Protein AF-K1SGT5-F1 (afdb_monomer)

Foldseek 3Di:
DDPPDCPPDQQDDDFDQAQAEEEEECDDDLQSVQQVLLLQLLQRLCVSVVLHRYGYDYDDVDPVSVVVVVVSCVVSVRPYYHYDYSLRSQLVCVVSVSAQAAEEFAAFDPDPDLQDDDVPGQQLLLLRLLVCLVVVHGYGYPVCVVVRVVSVGDYPYYSRPDDLVNSCVVCVVVADPRDADEDRSNDNPCSSVCSSRSHRYDYPPDDPPD

Radius of gyration: 17.59 Å; Cα contacts (8 Å, |Δi|>4): 391; chains: 1; bounding box: 53×36×54 Å

Nearest PDB structures (foldseek):
  4tl8-assembly1_F  TM=3.514E-01  e=9.285E-01  Synechococcus elongatus PCC 7942 = FACHB-805
  4tle-assembly1_E  TM=3.561E-01  e=1.179E+00  Synechococcus elongatus PCC 7942 = FACHB-805
  4tle-assembly1_D  TM=3.310E-01  e=1.110E+00  Synechococcus elongatus PCC 7942 = FACHB-805
  5yz8-assembly1_B  TM=3.150E-01  e=1.328E+00  Synechococcus elongatus PCC 7942 = FACHB-805
  5yz8-assembly1_C  TM=3.586E-01  e=2.718E+00  Synechococcus elongatus PCC 7942 = FACHB-805

Solvent-accessible surface area (backbone atoms only — not comparable to full-atom values): 11613 Å² total; per-residue (Å²): 133,81,100,79,84,84,86,85,60,92,53,63,82,82,80,60,85,46,51,26,38,34,40,27,59,39,62,94,46,74,58,42,28,33,26,44,27,28,51,29,4,41,30,41,25,29,31,54,69,69,76,42,51,43,32,54,46,73,47,77,88,48,69,69,59,52,51,53,49,54,53,46,41,59,76,60,62,49,76,45,80,44,78,42,53,66,69,57,48,53,50,50,35,34,77,70,68,50,35,71,20,24,18,34,22,44,79,28,70,95,50,96,52,54,82,60,86,53,95,85,67,37,56,11,40,34,42,16,45,37,46,16,38,75,62,32,19,31,43,32,30,71,90,42,48,68,59,40,45,76,69,72,37,44,82,75,45,78,20,69,85,52,52,59,67,61,51,43,74,76,38,57,93,75,38,40,90,59,51,67,46,79,51,47,43,56,53,46,80,68,41,19,60,35,20,36,56,27,23,50,47,44,57,84,78,69,76,85,78,129

Structure (mmCIF, N/CA/C/O backbone):
data_AF-K1SGT5-F1
#
_entry.id   AF-K1SGT5-F1
#
loop_
_atom_site.group_PDB
_atom_site.id
_atom_site.type_symbol
_atom_site.label_atom_id
_atom_site.label_alt_id
_atom_site.label_comp_id
_atom_site.label_asym_id
_atom_site.label_entity_id
_atom_site.label_seq_id
_atom_site.pdbx_PDB_ins_code
_atom_site.Cartn_x
_atom_site.Cartn_y
_atom_site.Cartn_z
_atom_site.occupancy
_atom_site.B_iso_or_equiv
_atom_site.auth_seq_id
_atom_site.auth_comp_id
_atom_site.auth_asym_id
_atom_site.auth_atom_id
_atom_site.pdbx_PDB_model_num
ATOM 1 N N . ALA A 1 1 ? -34.828 19.609 -18.586 1.00 41.72 1 ALA A N 1
ATOM 2 C CA . ALA A 1 1 ? -34.940 18.585 -17.531 1.00 41.72 1 ALA A CA 1
ATOM 3 C C . ALA A 1 1 ? -34.231 19.124 -16.299 1.00 41.72 1 ALA A C 1
ATOM 5 O O . ALA A 1 1 ? -33.169 19.716 -16.453 1.00 41.72 1 ALA A O 1
ATOM 6 N N . ALA A 1 2 ? -34.893 19.073 -15.147 1.00 39.00 2 ALA A N 1
ATOM 7 C CA . ALA A 1 2 ? -34.516 19.796 -13.939 1.00 39.00 2 ALA A CA 1
ATOM 8 C C . ALA A 1 2 ? -33.185 19.311 -13.346 1.00 39.00 2 ALA A C 1
ATOM 10 O O . ALA A 1 2 ? -32.913 18.115 -13.306 1.00 39.00 2 ALA A O 1
ATOM 11 N N . ALA A 1 3 ? -32.399 20.262 -12.843 1.00 46.88 3 ALA A N 1
ATOM 12 C CA . ALA A 1 3 ? -31.258 20.046 -11.963 1.00 46.88 3 ALA A CA 1
ATOM 13 C C . ALA A 1 3 ? -31.742 19.659 -10.549 1.00 46.88 3 ALA A C 1
ATOM 15 O O . ALA A 1 3 ? -31.592 20.415 -9.593 1.00 46.88 3 ALA A O 1
ATOM 16 N N . GLN A 1 4 ? -32.386 18.499 -10.434 1.00 50.25 4 GLN A N 1
ATOM 17 C CA . GLN A 1 4 ? -32.787 17.877 -9.172 1.00 50.25 4 GLN A CA 1
ATOM 18 C C . GLN A 1 4 ? -32.331 16.417 -9.205 1.00 50.25 4 GLN A C 1
ATOM 20 O O . GLN A 1 4 ? -33.070 15.571 -9.683 1.00 50.25 4 GLN A O 1
ATOM 25 N N . GLU A 1 5 ? -31.076 16.203 -8.788 1.00 47.72 5 GLU A N 1
ATOM 26 C CA . GLU A 1 5 ? -30.420 14.964 -8.302 1.00 47.72 5 GLU A CA 1
ATOM 27 C C . GLU A 1 5 ? -28.903 15.049 -8.575 1.00 47.72 5 GLU A C 1
ATOM 29 O O . GLU A 1 5 ? -28.322 14.274 -9.327 1.00 47.72 5 GLU A O 1
ATOM 34 N N . TYR A 1 6 ? -28.237 16.051 -7.996 1.00 46.38 6 TYR A N 1
ATOM 35 C CA . TYR A 1 6 ? -26.774 16.111 -7.969 1.00 46.38 6 TYR A CA 1
ATOM 36 C C . TYR A 1 6 ? -26.293 15.605 -6.603 1.00 46.38 6 TYR A C 1
ATOM 38 O O . TYR A 1 6 ? -26.450 16.310 -5.609 1.00 46.38 6 TYR A O 1
ATOM 46 N N . ASP A 1 7 ? -25.737 14.388 -6.546 1.00 59.19 7 ASP A N 1
ATOM 47 C CA . ASP A 1 7 ? -25.193 13.783 -5.310 1.00 59.19 7 ASP A CA 1
ATOM 48 C C . ASP A 1 7 ? -23.709 14.118 -5.050 1.00 59.19 7 ASP A C 1
ATOM 50 O O . ASP A 1 7 ? -23.131 13.711 -4.041 1.00 59.19 7 ASP A O 1
ATOM 54 N N . GLY A 1 8 ? -23.081 14.870 -5.962 1.00 54.34 8 GLY A N 1
ATOM 55 C CA . GLY A 1 8 ? -21.726 15.392 -5.812 1.00 54.34 8 GLY A CA 1
ATOM 56 C C . GLY A 1 8 ? -20.573 14.406 -6.026 1.00 54.34 8 GLY A C 1
ATOM 57 O O . GLY A 1 8 ? -19.425 14.834 -5.910 1.00 54.34 8 GLY A O 1
ATOM 58 N N . ARG A 1 9 ? -20.808 13.123 -6.350 1.00 60.09 9 ARG A N 1
ATOM 59 C CA . ARG A 1 9 ? -19.737 12.100 -6.426 1.00 60.09 9 ARG A CA 1
ATOM 60 C C . ARG A 1 9 ? -19.646 11.373 -7.771 1.00 60.09 9 ARG A C 1
ATOM 62 O O . ARG A 1 9 ? -19.459 10.154 -7.823 1.00 60.09 9 ARG A O 1
ATOM 69 N N . HIS A 1 10 ? -19.718 12.083 -8.895 1.00 63.97 10 HIS A N 1
ATOM 70 C CA . HIS A 1 10 ? -19.460 11.439 -10.187 1.00 63.97 10 HIS A CA 1
ATOM 71 C C . HIS A 1 10 ? -17.972 11.078 -10.338 1.00 63.97 10 HIS A C 1
ATOM 73 O O . HIS A 1 10 ? -17.135 11.923 -10.634 1.00 63.97 10 HIS A O 1
ATOM 79 N N . GLY A 1 11 ? -17.655 9.796 -10.129 1.00 65.50 11 GLY A N 1
ATOM 80 C CA . GLY A 1 11 ? -16.359 9.184 -10.445 1.00 65.50 11 GLY A CA 1
ATOM 81 C C . GLY A 1 11 ? -15.402 9.007 -9.265 1.00 65.50 11 GLY A C 1
ATOM 82 O O . GLY A 1 11 ? -14.575 8.102 -9.314 1.00 65.50 11 GLY A O 1
ATOM 83 N N . TRP A 1 12 ? -15.548 9.780 -8.186 1.00 73.69 12 TRP A N 1
ATOM 84 C CA . TRP A 1 12 ? -14.658 9.680 -7.026 1.00 73.69 12 TRP A CA 1
ATOM 85 C C . TRP A 1 12 ? -14.946 8.427 -6.181 1.00 73.69 12 TRP A C 1
ATOM 87 O O . TRP A 1 12 ? -16.101 8.197 -5.802 1.00 73.69 12 TRP A O 1
ATOM 97 N N . PRO A 1 13 ? -13.926 7.603 -5.875 1.00 82.69 13 PRO A N 1
ATOM 98 C CA . PRO A 1 13 ? -14.052 6.512 -4.919 1.00 82.69 13 PRO A CA 1
ATOM 99 C C . PRO A 1 13 ? -14.492 7.010 -3.540 1.00 82.69 13 PRO A C 1
ATOM 101 O O . PRO A 1 13 ? -14.081 8.073 -3.080 1.00 82.69 13 PRO A O 1
ATOM 104 N N . GLU A 1 14 ? -15.328 6.227 -2.865 1.00 87.31 14 GLU A N 1
ATOM 105 C CA . GLU A 1 14 ? -15.710 6.508 -1.485 1.00 87.31 14 GLU A CA 1
ATOM 106 C C . GLU A 1 14 ? -14.616 6.032 -0.527 1.00 87.31 14 GLU A C 1
ATOM 108 O O . GLU A 1 14 ? -14.240 4.858 -0.553 1.00 87.31 14 GLU A O 1
ATOM 113 N N . GLN A 1 15 ? -14.158 6.935 0.341 1.00 92.62 15 GLN A N 1
ATOM 114 C CA . GLN A 1 15 ? -13.280 6.625 1.463 1.00 92.62 15 GLN A CA 1
ATOM 115 C C . GLN A 1 15 ? -14.072 6.754 2.768 1.00 92.62 15 GLN A C 1
ATOM 117 O O . GLN A 1 15 ? -14.531 7.842 3.120 1.00 92.62 15 GLN A O 1
ATOM 122 N N . LYS A 1 16 ? -14.263 5.639 3.477 1.00 95.62 16 LYS A N 1
ATOM 123 C CA . LYS A 1 16 ? -14.975 5.619 4.763 1.00 95.62 16 LYS A CA 1
ATOM 124 C C . LYS A 1 16 ? -14.077 6.128 5.883 1.00 95.62 16 LYS A C 1
ATOM 126 O O . LYS A 1 16 ? -12.884 5.841 5.879 1.00 95.62 16 LYS A O 1
ATOM 131 N N . ALA A 1 17 ? -14.656 6.840 6.846 1.00 95.56 17 ALA A N 1
ATOM 132 C CA . ALA A 1 17 ? -13.934 7.295 8.029 1.00 95.56 17 ALA A CA 1
ATOM 133 C C . ALA A 1 17 ? -13.553 6.103 8.936 1.00 95.56 17 ALA A C 1
ATOM 135 O O . ALA A 1 17 ? -14.383 5.211 9.136 1.00 95.56 17 ALA A O 1
ATOM 136 N N . PRO A 1 18 ? -12.329 6.068 9.488 1.00 97.69 18 PRO A N 1
ATOM 137 C CA . PRO A 1 18 ? -11.946 5.092 10.499 1.00 97.69 18 PRO A CA 1
ATOM 138 C C . PRO A 1 18 ? -12.432 5.505 11.895 1.00 97.69 18 PRO A C 1
ATOM 140 O O . PRO A 1 18 ? -12.668 6.679 12.163 1.00 97.69 18 PRO A O 1
ATOM 143 N N . GLU A 1 19 ? -12.502 4.548 12.820 1.00 98.19 19 GLU A N 1
ATOM 144 C CA . GLU A 1 19 ? -12.678 4.839 14.250 1.00 98.19 19 GLU A CA 1
ATOM 145 C C . GLU A 1 19 ? -11.339 5.047 14.969 1.00 98.19 19 GLU A C 1
ATOM 147 O O . GLU A 1 19 ? -11.278 5.708 16.009 1.00 98.19 19 GLU A O 1
ATOM 152 N N . LYS A 1 20 ? -10.269 4.444 14.437 1.00 98.62 20 LYS A N 1
ATOM 153 C CA . LYS A 1 20 ? -8.932 4.407 15.039 1.00 98.62 20 LYS A CA 1
ATOM 154 C C . LYS A 1 20 ? -7.859 4.707 14.001 1.00 98.62 20 LYS A C 1
ATOM 156 O O . LYS A 1 20 ? -8.035 4.433 12.814 1.00 98.62 20 LYS A O 1
ATOM 161 N N . VAL A 1 21 ? -6.711 5.194 14.453 1.00 98.62 21 VAL A N 1
ATOM 162 C CA . VAL A 1 21 ? -5.553 5.430 13.586 1.00 98.62 21 VAL A CA 1
ATOM 163 C C . VAL A 1 21 ? -4.298 4.782 14.164 1.00 98.62 21 VAL A C 1
ATOM 165 O O . VAL A 1 21 ? -4.021 4.861 15.359 1.00 98.62 21 VAL A O 1
ATOM 168 N N . ILE A 1 22 ? -3.517 4.139 13.301 1.00 98.75 22 ILE A N 1
ATOM 169 C CA . ILE A 1 22 ? -2.145 3.720 13.584 1.00 98.75 22 ILE A CA 1
ATOM 170 C C . ILE A 1 22 ? -1.205 4.685 12.875 1.00 98.75 22 ILE A C 1
ATOM 172 O O . ILE A 1 22 ? -1.235 4.790 11.657 1.00 98.75 22 ILE A O 1
ATOM 176 N N . VAL A 1 23 ? -0.344 5.360 13.621 1.00 98.56 23 VAL A N 1
ATOM 177 C CA . VAL A 1 23 ? 0.763 6.138 13.069 1.00 98.56 23 VAL A CA 1
ATOM 178 C C . VAL A 1 23 ? 1.946 5.200 12.846 1.00 98.56 23 VAL A C 1
ATOM 180 O O . VAL A 1 23 ? 2.368 4.507 13.775 1.00 98.56 23 VAL A O 1
ATOM 183 N N . CYS A 1 24 ? 2.471 5.171 11.625 1.00 98.50 24 CYS A N 1
ATOM 184 C CA . CYS A 1 24 ? 3.591 4.320 11.225 1.00 98.50 24 CYS A CA 1
ATOM 185 C C . CYS A 1 24 ? 4.635 5.160 10.472 1.00 98.50 24 CYS A C 1
ATOM 187 O O . CYS A 1 24 ? 4.239 5.986 9.647 1.00 98.50 24 CYS A O 1
ATOM 189 N N . PRO A 1 25 ? 5.945 5.014 10.735 1.00 97.38 25 PRO A N 1
ATOM 190 C CA . PRO A 1 25 ? 6.961 5.767 10.004 1.00 97.38 25 PRO A CA 1
ATOM 191 C C . PRO A 1 25 ? 7.038 5.336 8.531 1.00 97.38 25 PRO A C 1
ATOM 193 O O . PRO A 1 25 ? 6.802 4.174 8.205 1.00 97.38 25 PRO A O 1
ATOM 196 N N . LEU A 1 26 ? 7.439 6.258 7.647 1.00 95.12 26 LEU A N 1
ATOM 197 C CA . LEU A 1 26 ? 7.633 5.984 6.213 1.00 95.12 26 LEU A CA 1
ATOM 198 C C . LEU A 1 26 ? 8.690 4.892 5.925 1.00 95.12 26 LEU A C 1
ATOM 200 O O . LEU A 1 26 ? 8.687 4.289 4.857 1.00 95.12 26 LEU A O 1
ATOM 204 N N . GLY A 1 27 ? 9.588 4.618 6.872 1.00 94.44 27 GLY A N 1
ATOM 205 C CA . GLY A 1 27 ? 10.753 3.756 6.668 1.00 94.44 27 GLY A CA 1
ATOM 206 C C . GLY A 1 27 ? 11.990 4.540 6.226 1.00 94.44 27 GLY A C 1
ATOM 207 O O . GLY A 1 27 ? 11.948 5.756 6.042 1.00 94.44 27 GLY A O 1
ATOM 208 N N . GLN A 1 28 ? 13.119 3.843 6.111 1.00 94.19 28 GLN A N 1
ATOM 209 C CA . GLN A 1 28 ? 14.432 4.438 5.831 1.00 94.19 28 GLN A CA 1
ATOM 210 C C . GLN A 1 28 ? 14.861 4.263 4.372 1.00 94.19 28 GLN A C 1
ATOM 212 O O . GLN A 1 28 ? 15.755 4.964 3.898 1.00 94.19 28 GLN A O 1
ATOM 217 N N . THR A 1 29 ? 14.236 3.329 3.656 1.00 95.00 29 THR A N 1
ATOM 218 C CA . THR A 1 29 ? 14.543 3.016 2.256 1.00 95.00 29 THR A CA 1
ATOM 219 C C . THR A 1 29 ? 13.308 3.166 1.363 1.00 95.00 29 THR A C 1
ATOM 221 O O . THR A 1 29 ? 12.185 2.988 1.840 1.00 95.00 29 THR A O 1
ATOM 224 N N . PRO A 1 30 ? 13.471 3.405 0.047 1.00 94.56 30 PRO A N 1
ATOM 225 C CA . PRO A 1 30 ? 12.344 3.399 -0.889 1.00 94.56 30 PRO A CA 1
ATOM 226 C C . PRO A 1 30 ? 11.541 2.089 -0.862 1.00 94.56 30 PRO A C 1
ATOM 228 O O . PRO A 1 30 ? 10.324 2.100 -1.026 1.00 94.56 30 PRO A O 1
ATOM 231 N N . ALA A 1 31 ? 12.204 0.954 -0.618 1.00 97.00 31 ALA A N 1
ATOM 232 C CA . ALA A 1 31 ? 11.546 -0.347 -0.509 1.00 97.00 31 ALA A CA 1
ATOM 233 C C . ALA A 1 31 ? 10.645 -0.434 0.732 1.00 97.00 31 ALA A C 1
ATOM 235 O O . ALA A 1 31 ? 9.539 -0.968 0.660 1.00 97.00 31 ALA A O 1
ATOM 236 N N . GLU A 1 32 ? 11.078 0.128 1.861 1.00 97.81 32 GLU A N 1
ATOM 237 C CA . GLU A 1 32 ? 10.243 0.223 3.061 1.00 97.81 32 GLU A CA 1
ATOM 238 C C . GLU A 1 32 ? 9.084 1.205 2.887 1.00 97.81 32 GLU A C 1
ATOM 240 O O . GLU A 1 32 ? 7.980 0.904 3.340 1.00 97.81 32 GLU A O 1
ATOM 245 N N . ALA A 1 33 ? 9.302 2.314 2.175 1.00 97.50 33 ALA A N 1
ATOM 246 C CA . ALA A 1 33 ? 8.238 3.252 1.826 1.00 97.50 33 ALA A CA 1
ATOM 247 C C . ALA A 1 33 ? 7.134 2.557 1.013 1.00 97.50 33 ALA A C 1
ATOM 249 O O . ALA A 1 33 ? 5.959 2.628 1.356 1.00 97.50 33 ALA A O 1
ATOM 250 N N . MET A 1 34 ? 7.506 1.778 -0.004 1.00 98.06 34 MET A N 1
ATOM 251 C CA . MET A 1 34 ? 6.559 0.970 -0.784 1.00 98.06 34 MET A CA 1
ATOM 252 C C . MET A 1 34 ? 5.820 -0.069 0.071 1.00 98.06 34 MET A C 1
ATOM 254 O O . MET A 1 34 ? 4.613 -0.274 -0.096 1.00 98.06 34 MET A O 1
ATOM 258 N N . LEU A 1 35 ? 6.527 -0.710 1.007 1.00 98.69 35 LEU A N 1
ATOM 259 C CA . LEU A 1 35 ? 5.928 -1.649 1.948 1.00 98.69 35 LEU A CA 1
ATOM 260 C C . LEU A 1 35 ? 4.867 -0.952 2.810 1.00 98.69 35 LEU A C 1
ATOM 262 O O . LEU A 1 35 ? 3.722 -1.407 2.822 1.00 98.69 35 LEU A O 1
ATOM 266 N N . VAL A 1 36 ? 5.190 0.153 3.488 1.00 98.62 36 VAL A N 1
ATOM 267 C CA . VAL A 1 36 ? 4.232 0.829 4.381 1.00 98.62 36 VAL A CA 1
ATOM 268 C C . VAL A 1 36 ? 3.050 1.441 3.625 1.00 98.62 36 VAL A C 1
ATOM 270 O O . VAL A 1 36 ? 1.917 1.309 4.087 1.00 98.62 36 VAL A O 1
ATOM 273 N N . GLU A 1 37 ? 3.266 1.993 2.428 1.00 98.56 37 GLU A N 1
ATOM 274 C CA . GLU A 1 37 ? 2.196 2.455 1.528 1.00 98.56 37 GLU A CA 1
ATOM 275 C C . GLU A 1 37 ? 1.217 1.316 1.218 1.00 98.56 37 GLU A C 1
ATOM 277 O O . GLU A 1 37 ? -0.002 1.460 1.329 1.00 98.56 37 GLU A O 1
ATOM 282 N N . SER A 1 38 ? 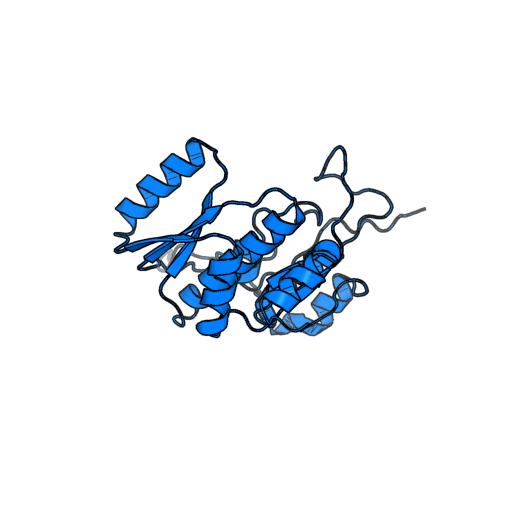1.736 0.120 0.924 1.00 98.88 38 SER A N 1
ATOM 283 C CA . SER A 1 38 ? 0.879 -1.036 0.663 1.00 98.88 38 SER A CA 1
ATOM 284 C C . SER A 1 38 ? 0.103 -1.511 1.891 1.00 98.88 38 SER A C 1
ATOM 286 O O . SER A 1 38 ? -1.076 -1.846 1.779 1.00 98.88 38 SER A O 1
ATOM 288 N N . LEU A 1 39 ? 0.718 -1.492 3.078 1.00 98.88 39 LEU A N 1
ATOM 289 C CA . LEU A 1 39 ? 0.041 -1.838 4.331 1.00 98.88 39 LEU A CA 1
ATOM 290 C C . LEU A 1 39 ? -1.060 -0.821 4.663 1.00 98.88 39 LEU A C 1
ATOM 292 O O . LEU A 1 39 ? -2.161 -1.222 5.048 1.00 98.88 39 LEU A O 1
ATOM 296 N N . SER A 1 40 ? -0.784 0.470 4.457 1.00 98.81 40 SER A N 1
ATOM 297 C CA . SER A 1 40 ? -1.760 1.552 4.600 1.00 98.81 40 SER A CA 1
ATOM 298 C C . SER A 1 40 ? -2.949 1.353 3.663 1.00 98.81 40 SER A C 1
ATOM 300 O O . SER A 1 40 ? -4.098 1.304 4.112 1.00 98.81 40 SER A O 1
ATOM 302 N N . GLY A 1 41 ? -2.682 1.097 2.380 1.00 98.81 41 GLY A N 1
ATOM 303 C CA . GLY A 1 41 ? -3.721 0.845 1.386 1.00 98.81 41 GLY A CA 1
ATOM 304 C C . GLY A 1 41 ? -4.582 -0.376 1.697 1.00 98.81 41 GLY A C 1
ATOM 305 O O . GLY A 1 41 ? -5.799 -0.334 1.526 1.00 98.81 41 GLY A O 1
ATOM 306 N N . LEU A 1 42 ? -3.990 -1.462 2.205 1.00 98.94 42 LEU A N 1
ATOM 307 C CA . LEU A 1 42 ? -4.741 -2.651 2.625 1.00 98.94 42 LEU A CA 1
ATOM 308 C C . LEU A 1 42 ? -5.634 -2.380 3.841 1.00 98.94 42 LEU A C 1
ATOM 310 O O . LEU A 1 42 ? -6.764 -2.876 3.894 1.00 98.94 42 LEU A O 1
ATOM 314 N N . ALA A 1 43 ? -5.157 -1.591 4.807 1.00 98.88 43 ALA A N 1
ATOM 315 C CA . ALA A 1 43 ? -5.966 -1.162 5.943 1.00 98.88 43 ALA A CA 1
ATOM 316 C C . ALA A 1 43 ? -7.138 -0.279 5.480 1.00 98.88 43 ALA A C 1
ATOM 318 O O . ALA A 1 43 ? -8.286 -0.562 5.825 1.00 98.88 43 ALA A O 1
ATOM 319 N N . ALA A 1 44 ? -6.878 0.714 4.625 1.00 98.75 44 ALA A N 1
ATOM 320 C CA . ALA A 1 44 ? -7.903 1.582 4.047 1.00 98.75 44 ALA A CA 1
ATOM 321 C C . ALA A 1 44 ? -8.925 0.801 3.201 1.00 98.75 44 ALA A C 1
ATOM 323 O O . ALA A 1 44 ? -10.131 1.018 3.340 1.00 98.75 44 ALA A O 1
ATOM 324 N N . GLN A 1 45 ? -8.474 -0.173 2.398 1.00 98.56 45 GLN A N 1
ATOM 325 C CA . GLN A 1 45 ? -9.353 -1.095 1.672 1.00 98.56 45 GLN A CA 1
ATOM 326 C C . GLN A 1 45 ? -10.275 -1.847 2.641 1.00 98.56 45 GLN A C 1
ATOM 328 O O . GLN A 1 45 ? -11.483 -1.940 2.421 1.00 98.56 45 GLN A O 1
ATOM 333 N N . ALA A 1 46 ? -9.721 -2.377 3.735 1.00 98.69 46 ALA A N 1
ATOM 334 C CA . ALA A 1 46 ? -10.490 -3.118 4.726 1.00 98.69 46 ALA A CA 1
ATOM 335 C C . ALA A 1 46 ? -11.504 -2.235 5.474 1.00 98.69 46 ALA A C 1
ATOM 337 O O . ALA A 1 46 ? -12.602 -2.712 5.762 1.00 98.69 46 ALA A O 1
ATOM 338 N N . VAL A 1 47 ? -11.178 -0.964 5.737 1.00 98.62 47 VAL A N 1
ATOM 339 C CA . VAL A 1 47 ? -12.120 0.023 6.294 1.00 98.62 47 VAL A CA 1
ATOM 340 C C . VAL A 1 47 ? -13.250 0.321 5.305 1.00 98.62 47 VAL A C 1
ATOM 342 O O . VAL A 1 47 ? -14.424 0.234 5.668 1.00 98.62 47 VAL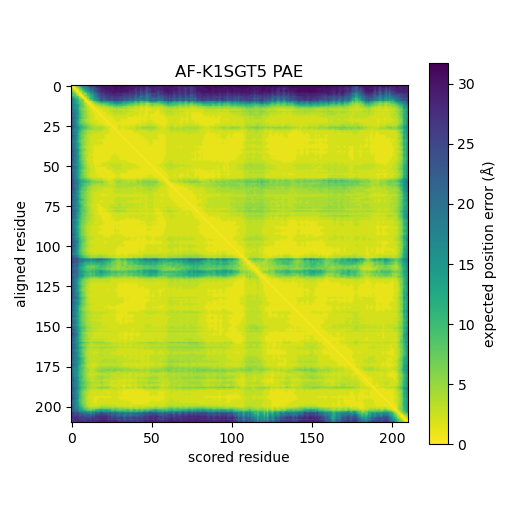 A O 1
ATOM 345 N N . ASN A 1 48 ? -12.929 0.563 4.030 1.00 97.75 48 ASN A N 1
ATOM 346 C CA . ASN A 1 48 ? -13.929 0.778 2.976 1.00 97.75 48 ASN A CA 1
ATOM 347 C C . ASN A 1 48 ? -14.904 -0.408 2.853 1.00 97.75 48 ASN A C 1
ATOM 349 O O . ASN A 1 48 ? -16.113 -0.226 2.684 1.00 97.75 48 ASN A O 1
ATOM 353 N N . GLU A 1 49 ? -14.399 -1.627 3.021 1.00 96.94 49 GLU A N 1
ATOM 354 C CA . GLU A 1 49 ? -15.178 -2.868 2.968 1.00 96.94 49 GLU A CA 1
ATOM 355 C C . GLU A 1 49 ? -15.874 -3.235 4.293 1.00 96.94 49 GLU A C 1
ATOM 357 O O . GLU A 1 49 ? -16.582 -4.239 4.343 1.00 96.94 49 GLU A O 1
ATOM 362 N N . GLY A 1 50 ? -15.700 -2.453 5.366 1.00 97.75 50 GLY A N 1
ATOM 363 C CA . GLY A 1 50 ? -16.304 -2.726 6.678 1.00 97.75 50 GLY A CA 1
ATOM 364 C C . GLY A 1 50 ? -15.716 -3.941 7.408 1.00 97.75 50 GLY A C 1
ATOM 365 O O . GLY A 1 50 ? -16.344 -4.487 8.310 1.00 97.75 50 GLY A O 1
ATOM 366 N N . ARG A 1 51 ? -14.517 -4.389 7.016 1.00 98.06 51 ARG A N 1
ATOM 367 C CA . ARG A 1 51 ? -13.790 -5.513 7.636 1.00 98.06 51 ARG A CA 1
ATOM 368 C C . ARG A 1 51 ? -12.788 -5.063 8.699 1.00 98.06 51 ARG A C 1
ATOM 370 O O . ARG A 1 51 ? -12.202 -5.903 9.380 1.00 98.06 51 ARG A O 1
ATOM 377 N N . PHE A 1 52 ? -12.549 -3.761 8.801 1.00 98.25 52 PHE A N 1
ATOM 378 C CA . PHE A 1 52 ? -11.644 -3.155 9.765 1.00 98.25 52 PHE A CA 1
ATOM 379 C C . PHE A 1 52 ? -12.128 -1.751 10.128 1.00 98.25 52 PHE A C 1
ATOM 381 O O . PHE A 1 52 ? -12.930 -1.169 9.405 1.00 98.25 52 PHE A O 1
ATOM 388 N N . ASP A 1 53 ? -11.652 -1.222 11.247 1.00 98.31 53 ASP A N 1
ATOM 389 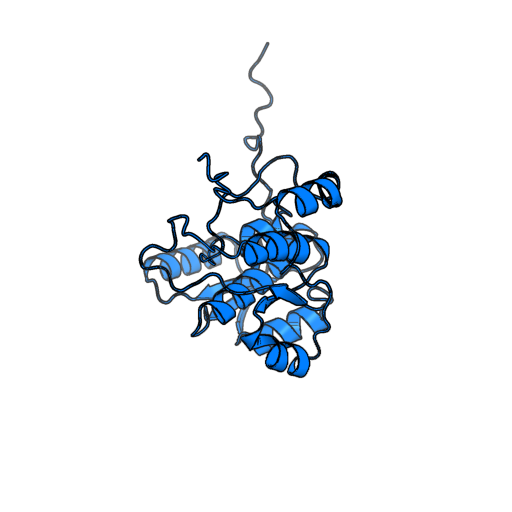C CA . ASP A 1 53 ? -12.059 0.076 11.800 1.00 98.31 53 ASP A CA 1
ATOM 390 C C . ASP A 1 53 ? -10.875 1.045 11.962 1.00 98.31 53 ASP A C 1
ATOM 392 O O . ASP A 1 53 ? -11.038 2.152 12.473 1.00 98.31 53 ASP A O 1
ATOM 396 N N . THR A 1 54 ? -9.676 0.623 11.555 1.00 98.62 54 THR A N 1
ATOM 397 C CA . THR A 1 54 ? -8.424 1.333 11.813 1.00 98.62 54 THR A CA 1
ATOM 398 C C . THR A 1 54 ? -7.716 1.665 10.500 1.00 98.62 54 THR A C 1
ATOM 400 O O . THR A 1 54 ? -7.459 0.771 9.695 1.00 98.62 54 THR A O 1
ATOM 403 N N . MET A 1 55 ? -7.370 2.936 10.291 1.00 98.31 55 MET A N 1
ATOM 404 C CA . MET A 1 55 ? -6.496 3.372 9.191 1.00 98.31 55 MET A CA 1
ATOM 405 C C . MET A 1 55 ? -5.053 3.544 9.639 1.00 98.31 55 MET A C 1
ATOM 407 O O . MET A 1 55 ? -4.760 3.579 10.833 1.00 98.31 55 MET A O 1
ATOM 411 N N . VAL A 1 56 ? -4.157 3.678 8.665 1.00 98.50 56 VAL A N 1
ATOM 412 C CA . VAL A 1 56 ? -2.747 3.972 8.896 1.00 98.50 56 VAL A CA 1
ATOM 413 C C . VAL A 1 56 ? -2.463 5.402 8.452 1.00 98.50 56 VAL A C 1
ATOM 415 O O . VAL A 1 56 ? -2.820 5.794 7.347 1.00 98.50 56 VAL A O 1
ATOM 418 N N . TRP A 1 57 ? -1.816 6.172 9.317 1.00 98.06 57 TRP A N 1
ATOM 419 C CA . TRP A 1 57 ? -1.206 7.446 8.976 1.00 98.06 57 TRP A CA 1
ATOM 420 C C . TRP A 1 57 ? 0.299 7.243 8.809 1.00 98.06 57 TRP A C 1
ATOM 422 O O . TRP A 1 57 ? 0.976 6.840 9.760 1.00 98.06 57 TRP A O 1
ATOM 432 N N . ILE A 1 58 ? 0.824 7.522 7.617 1.00 97.75 58 ILE A N 1
ATOM 433 C CA . ILE A 1 58 ? 2.257 7.410 7.336 1.00 97.75 58 ILE A CA 1
ATOM 434 C C . ILE A 1 58 ? 2.946 8.712 7.756 1.00 97.75 58 ILE A C 1
ATOM 436 O O . ILE A 1 58 ? 2.672 9.788 7.223 1.00 97.75 58 ILE A O 1
ATOM 440 N N . GLU A 1 59 ? 3.845 8.631 8.731 1.00 94.88 59 GLU A N 1
ATOM 441 C CA . GLU A 1 59 ? 4.589 9.782 9.231 1.00 94.88 59 GLU A CA 1
ATOM 442 C C . GLU A 1 59 ? 5.802 10.083 8.342 1.00 94.88 59 GLU A C 1
ATOM 444 O O . GLU A 1 59 ? 6.718 9.270 8.208 1.00 94.88 59 GLU A O 1
ATOM 449 N N . THR A 1 60 ? 5.809 11.281 7.751 1.00 88.75 60 THR A N 1
ATOM 450 C CA . THR A 1 60 ? 6.811 11.730 6.766 1.00 88.75 60 THR A CA 1
ATOM 451 C C . THR A 1 60 ? 7.752 12.818 7.296 1.00 88.75 60 THR A C 1
ATOM 453 O O . THR A 1 60 ? 8.617 13.297 6.568 1.00 88.75 60 THR A O 1
ATOM 456 N N . GLY A 1 61 ? 7.568 13.268 8.544 1.00 87.19 61 GLY A N 1
ATOM 457 C CA . GLY A 1 61 ? 8.316 14.387 9.139 1.00 87.19 61 GLY A CA 1
ATOM 458 C C . GLY A 1 61 ? 7.965 15.775 8.577 1.00 87.19 61 GLY A C 1
ATOM 459 O O . GLY A 1 61 ? 8.510 16.779 9.032 1.00 87.19 61 GLY A O 1
ATOM 460 N N . ASN A 1 62 ? 7.044 15.862 7.613 1.00 91.19 62 ASN A N 1
ATOM 461 C CA . ASN A 1 62 ? 6.594 17.121 7.028 1.00 91.19 62 ASN A CA 1
ATOM 462 C C . ASN A 1 62 ? 5.593 17.837 7.960 1.00 91.19 62 ASN A C 1
ATOM 464 O O . ASN A 1 62 ? 4.562 17.274 8.329 1.00 91.19 62 ASN A O 1
ATOM 468 N N . ALA A 1 63 ? 5.876 19.097 8.308 1.00 93.12 63 ALA A N 1
ATOM 469 C CA . ALA A 1 63 ? 5.047 19.883 9.226 1.00 93.12 63 ALA A CA 1
ATOM 470 C C . ALA A 1 63 ? 3.607 20.085 8.723 1.00 93.12 63 ALA A C 1
ATOM 472 O O . ALA A 1 63 ? 2.674 19.995 9.513 1.00 93.12 63 ALA A O 1
ATOM 473 N N . SER A 1 64 ? 3.407 20.283 7.417 1.00 93.81 64 SER A N 1
ATOM 474 C CA . SER A 1 64 ? 2.068 20.419 6.834 1.00 93.81 64 SER A CA 1
ATOM 475 C C . SER A 1 64 ? 1.268 19.123 6.943 1.00 93.81 64 SER A C 1
ATOM 477 O O . SER A 1 64 ? 0.080 19.160 7.240 1.00 93.81 64 SER A O 1
ATOM 479 N N . TYR A 1 65 ? 1.916 17.967 6.768 1.00 92.12 65 TYR A N 1
ATOM 480 C CA . TYR A 1 65 ? 1.259 16.672 6.964 1.00 92.12 65 TYR A CA 1
ATOM 481 C C . TYR A 1 65 ? 0.900 16.457 8.434 1.00 92.12 65 TYR A C 1
ATOM 483 O O . TYR A 1 65 ? -0.171 15.941 8.731 1.00 92.12 65 TYR A O 1
ATOM 491 N N . LYS A 1 66 ? 1.747 16.907 9.365 1.00 93.81 66 LYS A N 1
ATOM 492 C CA . LYS A 1 66 ? 1.416 16.873 10.792 1.00 93.81 66 LYS A CA 1
ATOM 493 C C . LYS A 1 66 ? 0.165 17.704 11.110 1.00 93.81 66 LYS A C 1
ATOM 495 O O . LYS A 1 66 ? -0.702 17.212 11.820 1.00 93.81 66 LYS A O 1
ATOM 500 N N . THR A 1 67 ? 0.040 18.908 10.552 1.00 95.88 67 THR A N 1
ATOM 501 C CA . THR A 1 67 ? -1.174 19.724 10.718 1.00 95.88 67 THR A CA 1
ATOM 502 C C . THR A 1 67 ? -2.406 19.013 10.157 1.00 95.88 67 THR A C 1
ATOM 504 O O . THR A 1 67 ? -3.402 18.883 10.861 1.00 95.88 67 THR A O 1
ATOM 507 N N . LEU A 1 68 ? -2.320 18.458 8.942 1.00 95.62 68 LEU A N 1
ATOM 508 C CA . LEU A 1 68 ? -3.428 17.702 8.344 1.00 95.62 68 LEU A CA 1
ATOM 509 C C . LEU A 1 68 ? -3.831 16.482 9.183 1.00 95.62 68 LEU A C 1
ATOM 511 O O . LEU A 1 68 ? -5.015 16.161 9.263 1.0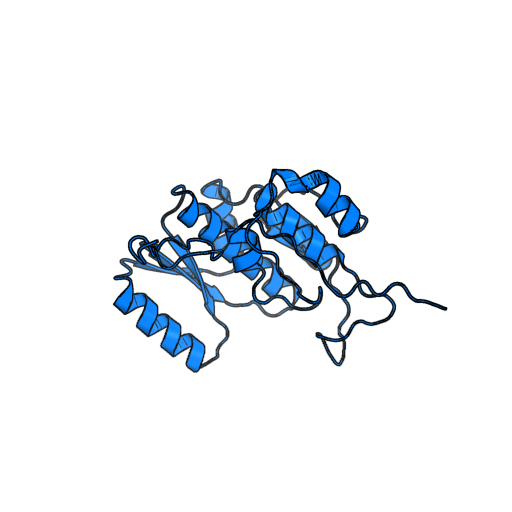0 95.62 68 LEU A O 1
ATOM 515 N N . PHE A 1 69 ? -2.869 15.801 9.809 1.00 96.25 69 PHE A N 1
ATOM 516 C CA . PHE A 1 69 ? -3.143 14.695 10.723 1.00 96.25 69 PHE A CA 1
ATOM 517 C C . PHE A 1 69 ? -3.956 15.148 11.935 1.00 96.25 69 PHE A C 1
ATOM 519 O O . PHE A 1 69 ? -4.979 14.541 12.241 1.00 96.25 69 PHE A O 1
ATOM 526 N N . GLU A 1 70 ? -3.504 16.205 12.612 1.00 96.12 70 GLU A N 1
ATOM 527 C CA . GLU A 1 70 ? -4.147 16.741 13.816 1.00 96.12 70 GLU A CA 1
ATOM 528 C C . GLU A 1 70 ? -5.580 17.204 13.511 1.00 96.12 70 GLU A C 1
ATOM 530 O O . GLU A 1 70 ? -6.518 16.789 14.194 1.00 96.12 70 GLU A O 1
ATOM 535 N N . GLU A 1 71 ? -5.764 17.952 12.419 1.00 96.94 71 GLU A N 1
ATOM 536 C CA . GLU A 1 71 ? -7.082 18.397 11.949 1.00 96.94 71 GLU A CA 1
ATOM 537 C C . GLU A 1 71 ? -7.991 17.218 11.572 1.00 96.94 71 GLU A C 1
ATOM 539 O O . GLU A 1 71 ? -9.177 17.211 11.903 1.00 96.94 71 GLU A O 1
ATOM 544 N N . SER A 1 72 ? -7.448 16.185 10.917 1.00 95.81 72 SER A N 1
ATOM 545 C CA . SER A 1 72 ? -8.219 14.991 10.545 1.00 95.81 72 SER A CA 1
ATOM 546 C C . SER A 1 72 ? -8.643 14.178 11.767 1.00 95.81 72 SER A C 1
ATOM 548 O O . SER A 1 72 ? -9.765 13.677 11.813 1.00 95.81 72 SER A O 1
ATOM 550 N N . VAL A 1 73 ? -7.766 14.044 12.766 1.00 96.94 73 VAL A N 1
ATOM 551 C CA . VAL A 1 73 ? -8.064 13.347 14.026 1.00 96.94 73 VAL A CA 1
ATOM 552 C C . VAL A 1 73 ? -9.228 14.013 14.753 1.00 96.94 73 VAL A C 1
ATOM 554 O O . VAL A 1 73 ? -10.142 13.316 15.202 1.00 96.94 73 VAL A O 1
ATOM 557 N N . GLU A 1 74 ? -9.207 15.344 14.839 1.00 96.94 74 GLU A N 1
ATOM 558 C CA . GLU A 1 74 ? -10.272 16.128 15.461 1.00 96.94 74 GLU A CA 1
ATOM 559 C C . GLU A 1 74 ? -11.575 16.033 14.658 1.00 96.94 74 GLU A C 1
ATOM 561 O O . GLU A 1 74 ? -12.604 15.625 15.198 1.00 96.94 74 GLU A O 1
ATOM 566 N N . ALA A 1 75 ? -11.528 16.336 13.357 1.00 97.12 75 ALA A N 1
ATOM 567 C CA . ALA A 1 75 ? -12.712 16.387 12.501 1.00 97.12 75 ALA A CA 1
ATOM 568 C C . ALA A 1 75 ? -13.436 15.037 12.386 1.00 97.12 75 ALA A C 1
ATOM 570 O O . ALA A 1 75 ? -14.662 14.997 12.272 1.00 97.12 75 ALA A O 1
ATOM 571 N N . LEU A 1 76 ? -12.692 13.926 12.416 1.00 96.12 76 LEU A N 1
ATOM 572 C CA . LEU A 1 76 ? -13.249 12.574 12.325 1.00 96.12 76 LEU A CA 1
ATOM 573 C C . LEU A 1 76 ? -13.619 11.981 13.693 1.00 96.12 76 LEU A C 1
ATOM 575 O O . LEU A 1 76 ? -14.210 10.902 13.738 1.00 96.12 76 LEU A O 1
ATOM 579 N N . GLY A 1 77 ? -13.285 12.652 14.801 1.00 97.06 77 GLY A N 1
ATOM 580 C CA . GLY A 1 77 ? -13.552 12.150 16.150 1.00 97.06 77 GLY A CA 1
ATOM 581 C C . GLY A 1 77 ? -12.853 10.818 16.438 1.00 97.06 77 GLY A C 1
ATOM 582 O O . GLY A 1 77 ? -13.467 9.900 16.990 1.00 97.06 77 GLY A O 1
ATOM 583 N N . ILE A 1 78 ? -11.584 10.691 16.031 1.00 98.12 78 ILE A N 1
ATOM 584 C CA . ILE A 1 78 ? -10.811 9.451 16.180 1.00 98.12 78 ILE A CA 1
ATOM 585 C C . ILE A 1 78 ? -10.706 9.068 17.659 1.00 98.12 78 ILE A C 1
ATOM 587 O O . ILE A 1 78 ? -10.248 9.844 18.496 1.00 98.12 78 ILE A O 1
ATOM 591 N N . LYS A 1 79 ? -11.110 7.836 17.980 1.00 97.19 79 LYS A N 1
ATOM 592 C CA . LYS A 1 79 ? -11.237 7.358 19.366 1.00 97.19 79 LYS A CA 1
ATOM 593 C C . LYS A 1 79 ? -9.927 6.847 19.948 1.00 97.19 79 LYS A C 1
ATOM 595 O O . LYS A 1 79 ? -9.766 6.799 21.164 1.00 97.19 79 LYS A O 1
ATOM 600 N N . GLU A 1 80 ? -9.018 6.392 19.092 1.00 98.12 80 GLU A N 1
ATOM 601 C CA . GLU A 1 80 ? -7.780 5.752 19.518 1.00 98.12 80 GLU A CA 1
ATOM 602 C C . GLU A 1 80 ? -6.669 5.984 18.496 1.00 98.12 80 GLU A C 1
ATOM 604 O O . GLU A 1 80 ? -6.865 5.784 17.295 1.00 98.12 80 GLU A O 1
ATOM 609 N N . ILE A 1 81 ? -5.490 6.359 18.992 1.00 98.31 81 ILE A N 1
ATOM 610 C CA . ILE A 1 81 ? -4.277 6.530 18.196 1.00 98.31 81 ILE A CA 1
ATOM 611 C C . ILE A 1 81 ? -3.202 5.622 18.786 1.00 98.31 81 ILE A C 1
ATOM 613 O O . ILE A 1 81 ? -2.898 5.703 19.978 1.00 98.31 81 ILE A O 1
ATOM 617 N N . ARG A 1 82 ? -2.608 4.760 17.960 1.00 98.06 82 ARG A N 1
ATOM 618 C CA . ARG A 1 82 ? -1.431 3.954 18.329 1.00 98.06 82 ARG A CA 1
ATOM 619 C C . ARG A 1 82 ? -0.261 4.298 17.433 1.00 98.06 82 ARG A C 1
ATOM 621 O O . ARG A 1 82 ? -0.462 4.727 16.305 1.00 98.06 82 ARG A O 1
ATOM 628 N N . ARG A 1 83 ? 0.956 4.059 17.912 1.00 98.38 83 ARG A N 1
ATOM 629 C CA . ARG A 1 83 ? 2.158 4.072 17.072 1.00 98.38 83 ARG A CA 1
ATOM 630 C C . ARG A 1 83 ? 2.647 2.642 16.900 1.00 98.38 83 ARG A C 1
ATOM 632 O O . ARG A 1 83 ? 2.584 1.877 17.861 1.00 98.38 83 ARG A O 1
ATOM 639 N N . MET A 1 84 ? 3.059 2.289 15.689 1.00 98.56 84 MET A N 1
ATOM 640 C CA . MET A 1 84 ? 3.601 0.969 15.364 1.00 98.56 84 MET A CA 1
ATOM 641 C C . MET A 1 84 ? 4.712 1.098 14.333 1.00 98.56 84 MET A C 1
ATOM 643 O O . MET A 1 84 ? 4.580 1.848 13.365 1.00 98.56 84 MET A O 1
ATOM 647 N N . GLU A 1 85 ? 5.760 0.305 14.504 1.00 98.38 85 GLU A N 1
ATOM 648 C CA . GLU A 1 85 ? 6.762 0.102 13.463 1.00 98.38 85 GLU A CA 1
ATOM 649 C C . GLU A 1 85 ? 6.196 -0.754 12.316 1.00 98.38 85 GLU A C 1
ATOM 651 O O . GLU A 1 85 ? 5.199 -1.469 12.473 1.00 98.38 85 GLU A O 1
ATOM 656 N N . ILE A 1 86 ? 6.844 -0.708 11.146 1.00 98.62 86 ILE A N 1
ATOM 657 C CA . ILE A 1 86 ? 6.371 -1.377 9.916 1.00 98.62 86 ILE A CA 1
ATOM 658 C C . ILE A 1 86 ? 6.105 -2.877 10.146 1.00 98.62 86 ILE A C 1
ATOM 660 O O . ILE A 1 86 ? 5.084 -3.413 9.707 1.00 98.62 86 ILE A O 1
ATOM 664 N N . ASP A 1 87 ? 6.989 -3.555 10.880 1.00 98.62 87 ASP A N 1
ATOM 665 C CA . ASP A 1 87 ? 6.876 -4.994 11.155 1.00 98.62 87 ASP A CA 1
ATOM 666 C C . ASP A 1 87 ? 5.700 -5.312 12.085 1.00 98.62 87 ASP A C 1
ATOM 668 O O . ASP A 1 87 ? 4.983 -6.297 11.883 1.00 98.62 87 ASP A O 1
ATOM 672 N N . GLU A 1 88 ? 5.460 -4.459 13.081 1.00 98.69 88 GLU A N 1
ATOM 673 C CA . GLU A 1 88 ? 4.336 -4.597 14.008 1.00 98.69 88 GLU A CA 1
ATOM 674 C C . GLU A 1 88 ? 3.006 -4.405 13.278 1.00 98.69 88 GLU A C 1
ATOM 676 O O . GLU A 1 88 ? 2.076 -5.200 13.461 1.00 98.69 88 GLU A O 1
ATOM 681 N N . LEU A 1 89 ? 2.941 -3.405 12.390 1.00 98.81 89 LEU A N 1
ATOM 682 C CA . LEU A 1 89 ? 1.794 -3.161 11.523 1.00 98.81 89 LEU A CA 1
ATOM 683 C C . LEU A 1 89 ? 1.530 -4.364 10.607 1.00 98.81 89 LEU A C 1
ATOM 685 O O . LEU A 1 89 ? 0.401 -4.859 10.550 1.00 98.81 89 LEU A O 1
ATOM 689 N N . ALA A 1 90 ? 2.559 -4.891 9.938 1.00 98.81 90 ALA A N 1
ATOM 690 C CA . ALA A 1 90 ? 2.425 -6.065 9.077 1.00 98.81 90 ALA A CA 1
ATOM 691 C C . ALA A 1 90 ? 1.898 -7.285 9.856 1.00 98.81 90 ALA A C 1
ATOM 693 O O . ALA A 1 90 ? 0.961 -7.962 9.417 1.00 98.81 90 ALA A O 1
ATOM 694 N N . VAL A 1 91 ? 2.441 -7.545 11.051 1.00 98.69 91 VAL A N 1
ATOM 695 C CA . VAL A 1 91 ? 1.991 -8.643 11.921 1.00 98.69 91 VAL A CA 1
ATOM 696 C C . VAL A 1 91 ? 0.545 -8.442 12.374 1.00 98.69 91 VAL A C 1
ATOM 698 O O . VAL A 1 91 ? -0.223 -9.413 12.380 1.00 98.69 91 VAL A O 1
ATOM 701 N N . LEU A 1 92 ? 0.152 -7.217 12.737 1.00 98.69 92 LEU A N 1
ATOM 702 C CA . LEU A 1 92 ? -1.224 -6.890 13.103 1.00 98.69 92 LEU A CA 1
ATOM 703 C C . LEU A 1 92 ? -2.177 -7.174 11.939 1.00 98.69 92 LEU A C 1
ATOM 705 O O . LEU A 1 92 ? -3.118 -7.952 12.108 1.00 98.69 92 LEU A O 1
ATOM 709 N N . LEU A 1 93 ? -1.931 -6.588 10.763 1.00 98.81 93 LEU A N 1
ATOM 710 C CA . LEU A 1 93 ? -2.803 -6.745 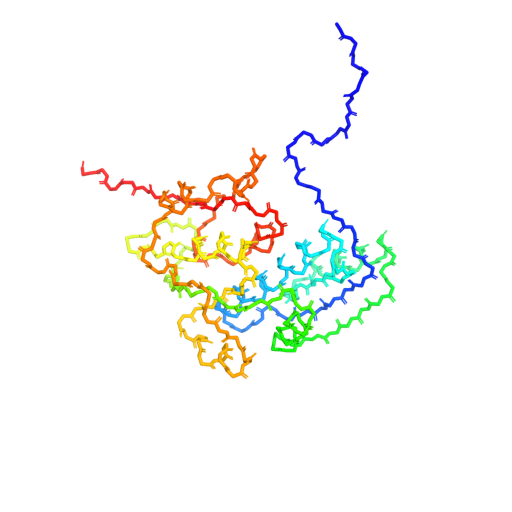9.595 1.00 98.81 93 LEU A CA 1
ATOM 711 C C . LEU A 1 93 ? -2.902 -8.212 9.163 1.00 98.81 93 LEU A C 1
ATOM 713 O O . LEU A 1 93 ? -3.989 -8.684 8.822 1.00 98.81 93 LEU A O 1
ATOM 717 N N . ARG A 1 94 ? -1.807 -8.976 9.266 1.00 98.62 94 ARG A N 1
ATOM 718 C CA . ARG A 1 94 ? -1.810 -10.424 9.010 1.00 98.62 94 ARG A CA 1
ATOM 719 C C . ARG A 1 94 ? -2.692 -11.173 10.004 1.00 98.62 94 ARG A C 1
ATOM 721 O O . ARG A 1 94 ? -3.544 -11.959 9.600 1.00 98.62 94 ARG A O 1
ATOM 728 N N . LYS A 1 95 ? -2.531 -10.919 11.308 1.00 98.19 95 LYS A N 1
ATOM 729 C CA . LYS A 1 95 ? -3.358 -11.539 12.364 1.00 98.19 95 LYS A CA 1
ATOM 730 C C . LYS A 1 95 ? -4.845 -11.192 12.225 1.00 98.19 95 LYS A C 1
ATOM 732 O O . LYS A 1 95 ? -5.687 -11.985 12.628 1.00 98.19 95 LYS A O 1
ATOM 737 N N . ARG A 1 96 ? -5.167 -10.033 11.643 1.00 98.06 96 ARG A N 1
ATOM 738 C CA . ARG A 1 96 ? -6.540 -9.604 11.327 1.00 98.06 96 ARG A CA 1
ATOM 739 C C . ARG A 1 96 ? -7.072 -10.155 9.998 1.00 98.06 96 ARG A C 1
ATOM 741 O O . ARG A 1 96 ? -8.210 -9.870 9.648 1.00 98.06 96 ARG A O 1
ATOM 748 N N . GLY A 1 97 ? -6.278 -10.927 9.250 1.00 98.06 97 GLY A N 1
ATOM 749 C CA . GLY A 1 97 ? -6.664 -11.467 7.942 1.00 98.06 97 GLY A CA 1
ATOM 750 C C . GLY A 1 97 ? -6.740 -10.421 6.821 1.00 98.06 97 GLY A C 1
ATOM 751 O O . GLY A 1 97 ? -7.279 -10.715 5.753 1.00 98.06 97 GLY A O 1
ATOM 752 N N . ILE A 1 98 ? -6.214 -9.215 7.060 1.00 98.75 98 ILE A N 1
ATOM 753 C CA . ILE A 1 98 ? -6.164 -8.100 6.102 1.00 98.75 98 ILE A CA 1
ATOM 754 C C . ILE A 1 98 ? -4.961 -8.243 5.171 1.00 98.75 98 ILE A C 1
ATOM 756 O O . ILE A 1 98 ? -5.069 -7.910 4.000 1.00 98.75 98 ILE A O 1
ATOM 760 N N . LEU A 1 99 ? -3.845 -8.774 5.674 1.00 98.81 99 LEU A N 1
ATOM 761 C CA . LEU A 1 99 ? -2.641 -9.085 4.905 1.00 98.81 99 LEU A CA 1
ATOM 762 C C . LEU A 1 99 ? -2.499 -10.607 4.760 1.00 98.81 99 LEU A C 1
ATOM 764 O O . LEU A 1 99 ? -2.442 -11.324 5.759 1.00 98.81 99 LEU A O 1
ATOM 768 N N . ARG A 1 100 ? -2.433 -11.117 3.525 1.00 98.75 100 ARG A N 1
ATOM 769 C CA . ARG A 1 100 ? -2.406 -12.565 3.221 1.00 98.75 100 ARG A CA 1
ATOM 770 C C . ARG A 1 100 ? -1.041 -13.099 2.781 1.00 98.75 100 ARG A C 1
ATOM 772 O O . ARG A 1 100 ? -0.860 -14.316 2.702 1.00 98.75 100 ARG A O 1
ATOM 779 N N . GLY A 1 101 ? -0.099 -12.212 2.483 1.00 98.81 101 GLY A N 1
ATOM 780 C CA . GLY A 1 101 ? 1.218 -12.536 1.941 1.00 98.81 101 GLY A CA 1
ATOM 781 C C . GLY A 1 101 ? 1.839 -11.319 1.263 1.00 98.81 101 GLY A C 1
ATOM 782 O O . GLY A 1 101 ? 1.489 -10.193 1.607 1.00 98.81 101 GLY A O 1
ATOM 783 N N . TYR A 1 102 ? 2.733 -11.530 0.302 1.00 98.94 102 TYR A N 1
ATOM 784 C CA . TYR A 1 102 ? 3.379 -10.449 -0.443 1.00 98.94 102 TYR A CA 1
ATOM 785 C C . TYR A 1 102 ? 3.304 -10.629 -1.959 1.00 98.94 102 TYR A C 1
ATOM 787 O O . TYR A 1 102 ? 3.173 -11.746 -2.462 1.00 98.94 102 TYR A O 1
ATOM 795 N N . VAL A 1 103 ? 3.400 -9.515 -2.681 1.00 98.94 103 VAL A N 1
ATOM 796 C CA . VAL A 1 103 ? 3.603 -9.471 -4.128 1.00 98.94 103 VAL A CA 1
ATOM 797 C C . VAL A 1 103 ? 5.020 -8.980 -4.387 1.00 98.94 103 VAL A C 1
ATOM 799 O O . VAL A 1 103 ? 5.392 -7.891 -3.946 1.00 98.94 103 VAL A O 1
ATOM 802 N N . LEU A 1 104 ? 5.808 -9.815 -5.058 1.00 98.88 104 LEU A N 1
ATOM 803 C CA . LEU A 1 104 ? 7.206 -9.544 -5.354 1.00 98.88 104 LEU A CA 1
ATOM 804 C C . LEU A 1 104 ? 7.321 -8.607 -6.553 1.00 98.88 104 LEU A C 1
ATOM 806 O O . LEU A 1 104 ? 6.701 -8.846 -7.592 1.00 98.88 104 LEU A O 1
ATOM 810 N N . TYR A 1 105 ? 8.145 -7.579 -6.412 1.00 98.62 105 TYR A N 1
ATOM 811 C CA . TYR A 1 105 ? 8.529 -6.676 -7.490 1.00 98.62 105 TYR A CA 1
ATOM 812 C C . TYR A 1 105 ? 10.025 -6.358 -7.405 1.00 98.62 105 TYR A C 1
ATOM 814 O O . TYR A 1 105 ? 10.714 -6.816 -6.491 1.00 98.62 105 TYR A O 1
ATOM 822 N N . ARG A 1 106 ? 10.525 -5.597 -8.378 1.00 97.25 106 ARG A N 1
ATOM 823 C CA . ARG A 1 106 ? 11.858 -5.002 -8.346 1.00 97.25 106 ARG A CA 1
ATOM 824 C C . ARG A 1 106 ? 11.728 -3.489 -8.322 1.00 97.25 106 ARG A C 1
ATOM 826 O O . ARG A 1 106 ? 11.007 -2.915 -9.136 1.00 97.25 106 ARG A O 1
ATOM 833 N N . MET A 1 107 ? 12.419 -2.857 -7.382 1.00 94.62 107 MET A N 1
ATOM 834 C CA . MET A 1 107 ? 12.513 -1.410 -7.312 1.00 94.62 107 MET A CA 1
ATOM 835 C C . MET A 1 107 ? 13.095 -0.848 -8.608 1.00 94.62 107 MET A C 1
ATOM 837 O O . MET A 1 107 ? 14.152 -1.279 -9.067 1.00 94.62 107 MET A O 1
ATOM 841 N N . ASP A 1 108 ? 12.403 0.136 -9.168 1.00 91.94 108 ASP A N 1
ATOM 842 C CA . ASP A 1 108 ? 12.911 0.886 -10.305 1.00 91.94 108 ASP A CA 1
ATOM 843 C C . ASP A 1 108 ? 14.081 1.790 -9.878 1.00 91.94 108 ASP A C 1
ATOM 845 O O . ASP A 1 108 ? 14.141 2.242 -8.732 1.00 91.94 108 ASP A O 1
ATOM 849 N N . GLY A 1 109 ? 15.039 2.000 -10.783 1.00 78.31 109 GLY A N 1
ATOM 850 C CA . GLY A 1 109 ? 16.370 2.526 -10.465 1.00 78.31 109 GLY A CA 1
ATOM 851 C C . GLY A 1 109 ? 16.385 3.872 -9.717 1.00 78.31 109 GLY A C 1
ATOM 852 O O . GLY A 1 109 ? 15.421 4.639 -9.759 1.00 78.31 109 GLY A O 1
ATOM 853 N N . PRO A 1 110 ? 17.499 4.217 -9.040 1.00 77.06 110 PRO A N 1
ATOM 854 C CA . PRO A 1 110 ? 17.677 5.542 -8.457 1.00 77.06 110 PRO A CA 1
ATOM 855 C C . PRO A 1 110 ? 17.876 6.567 -9.580 1.00 77.06 110 PRO A C 1
ATOM 857 O O . PRO A 1 110 ? 18.996 6.866 -9.997 1.00 77.06 110 PRO A O 1
ATOM 860 N N . TRP A 1 111 ? 16.775 7.092 -10.102 1.00 82.69 111 TRP A N 1
ATOM 861 C CA . TRP A 1 111 ? 16.806 8.088 -11.162 1.00 82.69 111 TRP A CA 1
ATOM 862 C C . TRP A 1 111 ? 17.060 9.482 -10.598 1.00 82.69 111 TRP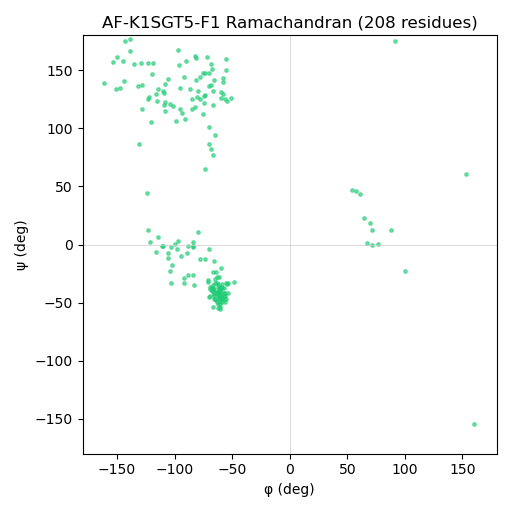 A C 1
ATOM 864 O O . TRP A 1 111 ? 16.501 9.864 -9.571 1.00 82.69 111 TRP A O 1
ATOM 874 N N . ALA A 1 112 ? 17.849 10.285 -11.319 1.00 82.50 112 ALA A N 1
ATOM 875 C CA . ALA A 1 112 ? 18.032 11.701 -10.990 1.00 82.50 112 ALA A CA 1
ATOM 876 C C . ALA A 1 112 ? 16.696 12.466 -11.006 1.00 82.50 112 ALA A C 1
ATOM 878 O O . ALA A 1 112 ? 16.486 13.372 -10.203 1.00 82.50 112 ALA A O 1
ATOM 879 N N . ASN A 1 113 ? 15.785 12.073 -11.903 1.00 83.44 113 ASN A N 1
ATOM 880 C CA . ASN A 1 113 ? 14.393 12.496 -11.889 1.00 83.44 113 ASN A CA 1
ATOM 881 C C . ASN A 1 113 ? 13.484 11.258 -11.769 1.00 83.44 113 ASN A C 1
ATOM 883 O O . ASN A 1 113 ? 13.306 10.560 -12.769 1.00 83.44 113 ASN A O 1
ATOM 887 N N . PRO A 1 114 ? 12.873 11.000 -10.597 1.00 81.00 114 PRO A N 1
ATOM 888 C CA . PRO A 1 114 ? 11.993 9.848 -10.389 1.00 81.00 114 PRO A CA 1
ATOM 889 C C . PRO A 1 114 ? 10.658 9.956 -11.143 1.00 81.00 114 PRO A C 1
ATOM 891 O O . PRO A 1 114 ? 9.858 9.030 -11.088 1.00 81.00 114 PRO A O 1
ATOM 894 N N . TYR A 1 115 ? 10.396 11.077 -11.823 1.00 82.56 115 TYR A N 1
ATOM 895 C CA . TYR A 1 115 ? 9.208 11.283 -12.651 1.00 82.56 115 TYR A CA 1
ATOM 896 C C . TYR A 1 115 ? 9.474 11.162 -14.154 1.00 82.56 115 TYR A C 1
ATOM 898 O O . TYR A 1 115 ? 8.544 11.310 -14.943 1.00 82.56 115 TYR A O 1
ATOM 906 N N . ALA A 1 116 ? 10.721 10.925 -14.566 1.00 78.75 116 ALA A N 1
ATOM 907 C CA . ALA A 1 116 ? 11.060 10.711 -15.968 1.00 78.75 116 ALA A CA 1
ATOM 908 C C . ALA A 1 116 ? 11.019 9.219 -16.326 1.00 78.75 116 ALA A C 1
ATOM 910 O O . ALA A 1 116 ? 11.442 8.378 -15.534 1.00 78.75 116 ALA A O 1
ATOM 911 N N . SER A 1 117 ? 10.583 8.903 -17.546 1.00 73.69 117 SER A N 1
ATOM 912 C CA . SER A 1 117 ? 10.822 7.589 -18.148 1.00 73.69 117 SER A CA 1
ATOM 913 C C . SER A 1 117 ? 12.284 7.472 -18.569 1.00 73.69 117 SER A C 1
ATOM 915 O O . SER A 1 117 ? 12.818 8.356 -19.248 1.00 73.69 117 SER A O 1
ATOM 917 N N . ASN A 1 118 ? 12.933 6.390 -18.137 1.00 81.12 118 ASN A N 1
ATOM 918 C CA . ASN A 1 118 ? 14.331 6.104 -18.427 1.00 81.12 118 ASN A CA 1
ATOM 919 C C . ASN A 1 118 ? 14.439 4.774 -19.192 1.00 81.12 118 ASN A C 1
ATOM 921 O O . ASN A 1 118 ? 13.657 3.849 -18.951 1.00 81.12 118 ASN A O 1
ATOM 925 N N . PRO A 1 119 ? 15.416 4.624 -20.105 1.00 81.31 119 PRO A N 1
ATOM 926 C CA . PRO A 1 119 ? 15.709 3.322 -20.690 1.00 81.31 119 PRO A CA 1
ATOM 927 C C . PRO A 1 119 ? 15.979 2.291 -19.586 1.00 81.31 119 PRO A C 1
ATOM 929 O O . PRO A 1 119 ? 16.853 2.492 -18.744 1.00 81.31 119 PRO A O 1
ATOM 932 N N . GLY A 1 120 ? 15.223 1.192 -19.590 1.00 85.00 120 GLY A N 1
ATOM 933 C CA . GLY A 1 120 ? 15.338 0.140 -18.577 1.00 85.00 120 GLY A CA 1
ATOM 934 C C . GLY A 1 120 ? 14.481 0.335 -17.322 1.00 85.00 120 GLY A C 1
ATOM 935 O O . GLY A 1 120 ? 14.692 -0.402 -16.364 1.00 85.00 120 GLY A O 1
ATOM 936 N N . THR A 1 121 ? 13.523 1.273 -17.320 1.00 89.06 121 THR A N 1
ATOM 937 C CA . THR A 1 121 ? 12.528 1.406 -16.243 1.00 89.06 121 THR A CA 1
ATOM 938 C C . THR A 1 121 ? 11.833 0.069 -15.944 1.00 89.06 121 THR A C 1
ATOM 940 O O . THR A 1 121 ? 11.250 -0.557 -16.835 1.00 89.06 121 THR A O 1
ATOM 943 N N . ASP A 1 122 ? 11.860 -0.356 -14.678 1.00 93.06 122 ASP A N 1
ATOM 944 C CA . ASP A 1 122 ? 11.184 -1.568 -14.208 1.00 93.06 122 ASP A CA 1
ATOM 945 C C . ASP A 1 122 ? 9.760 -1.228 -13.736 1.00 93.06 122 ASP A C 1
ATOM 947 O O . ASP A 1 122 ? 9.540 -0.610 -12.696 1.00 93.06 122 ASP A O 1
ATOM 951 N N . TYR A 1 123 ? 8.753 -1.635 -14.512 1.00 93.88 123 TYR A N 1
ATOM 952 C CA . TYR A 1 123 ? 7.345 -1.336 -14.218 1.00 93.88 123 TYR A CA 1
ATOM 953 C C . TYR A 1 123 ? 6.691 -2.316 -13.229 1.00 93.88 123 TYR A C 1
ATOM 955 O O . TYR A 1 123 ? 5.495 -2.186 -12.934 1.00 93.88 123 TYR A O 1
ATOM 963 N N . SER A 1 124 ? 7.434 -3.291 -12.696 1.00 96.81 124 SER A N 1
ATOM 964 C CA . SER A 1 124 ? 6.862 -4.351 -11.858 1.00 96.81 124 SER A CA 1
ATOM 965 C C . SER A 1 124 ? 6.237 -3.828 -10.567 1.00 96.81 124 SER A C 1
ATOM 967 O O . SER A 1 124 ? 5.252 -4.397 -10.103 1.00 96.81 124 SER A O 1
ATOM 969 N N . ALA A 1 125 ? 6.716 -2.701 -10.032 1.00 97.19 125 ALA A N 1
ATOM 970 C CA . ALA A 1 125 ? 6.108 -2.010 -8.894 1.00 97.19 125 ALA A CA 1
ATOM 971 C C . ALA A 1 125 ? 4.630 -1.643 -9.138 1.00 97.19 125 ALA A C 1
ATOM 973 O O . ALA A 1 125 ? 3.772 -1.819 -8.265 1.00 97.19 125 ALA A O 1
ATOM 974 N N . ASN A 1 126 ? 4.298 -1.175 -10.345 1.00 97.19 126 ASN A N 1
ATOM 975 C CA . ASN A 1 126 ? 2.928 -0.803 -10.707 1.00 97.19 126 ASN A CA 1
ATOM 976 C C . ASN A 1 126 ? 2.036 -2.038 -10.827 1.00 97.19 126 ASN A C 1
ATOM 978 O O . ASN A 1 126 ? 0.948 -2.070 -10.249 1.00 97.19 126 ASN A O 1
ATOM 982 N N . VAL A 1 127 ? 2.527 -3.087 -11.488 1.00 98.06 127 VAL A N 1
ATOM 983 C CA . VAL A 1 127 ? 1.816 -4.368 -11.597 1.00 98.06 127 VAL A CA 1
ATOM 984 C C . VAL A 1 127 ? 1.607 -4.995 -10.217 1.00 98.06 127 VAL A C 1
ATOM 986 O O . VAL A 1 127 ? 0.506 -5.447 -9.894 1.00 98.06 127 VAL A O 1
ATOM 989 N N . ALA A 1 128 ? 2.624 -4.952 -9.359 1.00 98.69 128 ALA A N 1
ATOM 990 C CA . ALA A 1 128 ? 2.537 -5.451 -7.998 1.00 98.69 128 ALA A CA 1
ATOM 991 C C . ALA A 1 128 ? 1.503 -4.695 -7.161 1.00 98.69 128 ALA A C 1
ATOM 993 O O . ALA A 1 128 ? 0.781 -5.321 -6.391 1.00 98.69 128 ALA A O 1
ATOM 994 N N . THR A 1 129 ? 1.366 -3.380 -7.353 1.00 98.81 129 THR A N 1
ATOM 995 C CA . THR A 1 129 ? 0.353 -2.554 -6.665 1.00 98.81 129 THR A CA 1
ATOM 996 C C . THR A 1 129 ? -1.065 -2.977 -7.035 1.00 98.81 129 T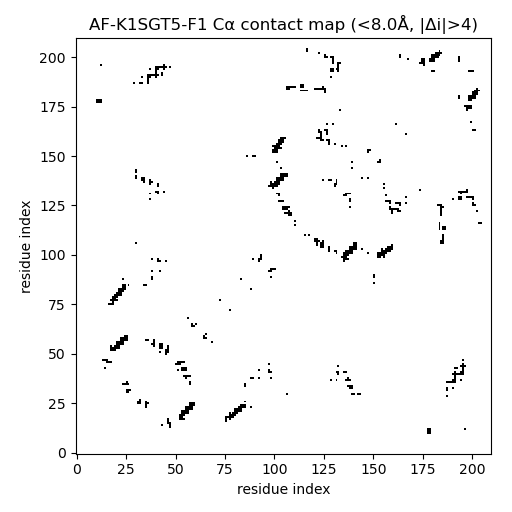HR A C 1
ATOM 998 O O . THR A 1 129 ? -1.926 -3.101 -6.161 1.00 98.81 129 THR A O 1
ATOM 1001 N N . VAL A 1 130 ? -1.307 -3.293 -8.310 1.00 98.62 130 VAL A N 1
ATOM 1002 C CA . VAL A 1 130 ? -2.597 -3.843 -8.744 1.00 98.62 130 VAL A CA 1
ATOM 1003 C C . VAL A 1 130 ? -2.869 -5.170 -8.031 1.00 98.62 130 VAL A C 1
ATOM 1005 O O . VAL A 1 130 ? -3.913 -5.333 -7.394 1.00 98.62 130 VAL A O 1
ATOM 1008 N N . TYR A 1 131 ? -1.915 -6.102 -8.053 1.00 98.81 131 TYR A N 1
ATOM 1009 C CA . TYR A 1 131 ? -2.073 -7.398 -7.388 1.00 98.81 131 TYR A CA 1
ATOM 1010 C C . TYR A 1 131 ? -2.174 -7.299 -5.862 1.00 98.81 131 TYR A C 1
ATOM 1012 O O . TYR A 1 131 ? -2.922 -8.076 -5.268 1.00 98.81 131 TYR A O 1
ATOM 1020 N N . ALA A 1 132 ? -1.501 -6.341 -5.225 1.00 98.88 132 ALA A N 1
ATOM 1021 C CA . ALA A 1 132 ? -1.615 -6.070 -3.794 1.00 98.88 132 ALA A CA 1
ATOM 1022 C C . ALA A 1 132 ? -3.077 -5.808 -3.409 1.00 98.88 132 ALA A C 1
ATOM 1024 O O . ALA A 1 132 ? -3.602 -6.455 -2.500 1.00 98.88 132 ALA A O 1
ATOM 1025 N N . SER A 1 133 ? -3.771 -4.968 -4.187 1.00 98.44 133 SER A N 1
ATOM 1026 C CA . SER A 1 133 ? -5.196 -4.663 -3.997 1.00 98.44 133 SER A CA 1
ATOM 1027 C C . SER A 1 133 ? -6.119 -5.874 -4.179 1.00 98.44 133 SER A C 1
ATOM 1029 O O . SER A 1 133 ? -7.148 -5.984 -3.511 1.00 98.44 133 SER A O 1
ATOM 1031 N N . LEU A 1 134 ? -5.756 -6.795 -5.076 1.00 98.62 134 LEU A N 1
ATOM 1032 C CA . LEU A 1 134 ? -6.597 -7.921 -5.485 1.00 98.62 134 LEU A CA 1
ATOM 1033 C C . LEU A 1 134 ? -6.363 -9.191 -4.664 1.00 98.62 134 LEU A C 1
ATOM 1035 O O . LEU A 1 134 ? -7.268 -10.023 -4.559 1.00 98.62 134 LEU A O 1
ATOM 1039 N N . LEU A 1 135 ? -5.151 -9.367 -4.141 1.00 98.75 135 LEU A N 1
ATOM 1040 C CA . LEU A 1 135 ? -4.702 -10.560 -3.417 1.00 98.75 135 LEU A CA 1
ATOM 1041 C C . LEU A 1 135 ? -4.472 -10.294 -1.927 1.00 98.75 135 LEU A C 1
ATOM 1043 O O . LEU A 1 135 ? -4.122 -11.220 -1.194 1.00 98.75 135 LEU A O 1
ATOM 1047 N N . GLN A 1 136 ? -4.672 -9.050 -1.483 1.00 98.75 136 GLN A N 1
ATOM 1048 C CA . GLN A 1 136 ? -4.369 -8.603 -0.128 1.00 98.75 136 GLN A CA 1
ATOM 1049 C C . GLN A 1 136 ? -2.893 -8.833 0.238 1.00 98.75 136 GLN A C 1
ATOM 1051 O O . GLN A 1 136 ? -2.569 -9.394 1.289 1.00 98.75 136 GLN A O 1
ATOM 1056 N N . GLY A 1 137 ? -1.997 -8.469 -0.681 1.00 98.81 137 GLY A N 1
ATOM 1057 C CA . GLY A 1 137 ? -0.555 -8.660 -0.546 1.00 98.81 137 GLY A CA 1
ATOM 1058 C C . GLY A 1 137 ? 0.180 -7.360 -0.246 1.00 98.81 137 GLY A C 1
ATOM 1059 O O . GLY A 1 137 ? -0.167 -6.327 -0.803 1.00 98.81 137 GLY A O 1
ATOM 1060 N N . ALA A 1 138 ? 1.206 -7.418 0.599 1.00 98.81 138 ALA A N 1
ATOM 1061 C CA . ALA A 1 138 ? 2.144 -6.310 0.761 1.00 98.81 138 ALA A CA 1
ATOM 1062 C C . ALA A 1 138 ? 3.077 -6.211 -0.454 1.00 98.81 138 ALA A C 1
ATOM 1064 O O . ALA A 1 138 ? 3.445 -7.234 -1.036 1.00 98.81 138 ALA A O 1
ATOM 1065 N N . LEU A 1 139 ? 3.489 -4.997 -0.807 1.00 98.88 139 LEU A N 1
ATOM 1066 C CA . LEU A 1 139 ? 4.544 -4.775 -1.792 1.00 98.88 139 LEU A CA 1
ATOM 1067 C C . LEU A 1 139 ? 5.892 -5.115 -1.163 1.00 98.88 139 LEU A C 1
ATOM 1069 O O . LEU A 1 139 ? 6.263 -4.537 -0.145 1.00 98.88 139 LEU A O 1
ATOM 1073 N N . ILE A 1 140 ? 6.613 -6.062 -1.762 1.00 98.81 140 ILE A N 1
ATOM 1074 C CA . ILE A 1 140 ? 7.936 -6.483 -1.298 1.00 98.81 140 ILE A CA 1
ATOM 1075 C C . ILE A 1 140 ? 8.907 -6.443 -2.471 1.00 98.81 140 ILE A C 1
ATOM 1077 O O . ILE A 1 140 ? 8.751 -7.180 -3.444 1.00 98.81 140 ILE A O 1
ATOM 1081 N N . ASP A 1 141 ? 9.905 -5.572 -2.355 1.00 98.62 141 ASP A N 1
ATOM 1082 C CA . ASP A 1 141 ? 11.077 -5.576 -3.222 1.00 98.62 141 ASP A CA 1
ATOM 1083 C C . ASP A 1 141 ? 11.937 -6.820 -2.943 1.00 98.62 141 ASP A C 1
ATOM 1085 O O . ASP A 1 141 ? 11.921 -7.369 -1.835 1.00 98.62 141 ASP A O 1
ATOM 1089 N N . GLU A 1 142 ? 12.725 -7.252 -3.927 1.00 97.81 142 GLU A N 1
ATOM 1090 C CA . GLU A 1 142 ? 13.624 -8.402 -3.798 1.00 97.81 142 GLU A CA 1
ATOM 1091 C C . GLU A 1 142 ? 14.569 -8.309 -2.586 1.00 97.81 142 GLU A C 1
ATOM 1093 O O . GLU A 1 142 ? 14.816 -9.324 -1.926 1.00 97.81 142 GLU A O 1
ATOM 1098 N N . SER A 1 143 ? 15.005 -7.101 -2.211 1.00 98.00 143 SER A N 1
ATOM 1099 C CA . SER A 1 143 ? 15.834 -6.870 -1.021 1.00 98.00 143 SER A CA 1
ATOM 1100 C C . SER A 1 143 ? 15.114 -7.152 0.307 1.00 98.00 143 SER A C 1
ATOM 1102 O O . SER A 1 143 ? 15.762 -7.469 1.306 1.00 98.00 143 SER A O 1
ATOM 1104 N N . LEU A 1 144 ? 13.777 -7.100 0.337 1.00 98.62 144 LEU A N 1
ATOM 1105 C CA . LEU A 1 144 ? 12.963 -7.278 1.545 1.00 98.62 144 LEU A CA 1
ATOM 1106 C C . LEU A 1 144 ? 12.373 -8.691 1.689 1.00 98.62 144 LEU A C 1
ATOM 1108 O O . LEU A 1 144 ? 11.706 -8.974 2.686 1.00 98.62 144 LEU A O 1
ATOM 1112 N N . VAL A 1 145 ? 12.638 -9.618 0.761 1.00 98.69 145 VAL A N 1
ATOM 1113 C CA . VAL A 1 145 ? 12.059 -10.979 0.787 1.00 98.69 145 VAL A CA 1
ATOM 1114 C C . VAL A 1 145 ? 12.410 -11.742 2.067 1.00 98.69 145 VAL A C 1
ATOM 1116 O O . VAL A 1 145 ? 11.549 -12.404 2.651 1.00 98.69 145 VAL A O 1
ATOM 1119 N N . ALA A 1 146 ? 13.656 -11.648 2.541 1.00 98.62 146 ALA A N 1
ATOM 1120 C CA . ALA A 1 146 ? 14.070 -12.315 3.777 1.00 98.62 146 ALA A CA 1
ATOM 1121 C C . ALA A 1 146 ? 13.286 -11.793 4.996 1.00 98.62 146 ALA A C 1
ATOM 1123 O O . ALA A 1 146 ? 12.821 -12.586 5.817 1.00 98.62 146 ALA A O 1
ATOM 1124 N N . ARG A 1 147 ? 13.068 -10.473 5.062 1.00 98.50 147 ARG A N 1
ATOM 1125 C CA . ARG A 1 147 ? 12.246 -9.824 6.092 1.00 98.50 147 ARG A CA 1
ATOM 1126 C C . ARG A 1 147 ? 10.776 -10.228 5.973 1.00 98.50 147 ARG A C 1
ATOM 1128 O O . ARG A 1 147 ? 10.162 -10.602 6.963 1.00 98.50 147 ARG A O 1
ATOM 1135 N N . ALA A 1 148 ? 10.209 -10.260 4.768 1.00 98.56 148 ALA A N 1
ATOM 1136 C CA . ALA A 1 148 ? 8.834 -10.721 4.565 1.00 98.56 148 ALA A CA 1
ATOM 1137 C C . ALA A 1 148 ? 8.630 -12.159 5.085 1.00 98.56 148 ALA A C 1
ATOM 1139 O O . ALA A 1 148 ? 7.644 -12.453 5.766 1.00 98.56 148 ALA A O 1
ATOM 1140 N N . ARG A 1 149 ? 9.600 -13.046 4.826 1.00 98.38 149 ARG A N 1
ATOM 1141 C CA . ARG A 1 149 ? 9.581 -14.432 5.315 1.00 98.38 149 ARG A CA 1
ATOM 1142 C C . ARG A 1 149 ? 9.711 -14.522 6.835 1.00 98.38 149 ARG A C 1
ATOM 1144 O O . ARG A 1 149 ? 8.993 -15.321 7.434 1.00 98.38 149 ARG A O 1
ATOM 1151 N N . SER A 1 150 ? 10.560 -13.711 7.474 1.00 98.31 150 SER A N 1
ATOM 1152 C CA . SER A 1 150 ? 10.660 -13.688 8.946 1.00 98.31 150 SER A CA 1
ATOM 1153 C C . SER A 1 150 ? 9.367 -13.190 9.604 1.00 98.31 150 SER A C 1
ATOM 1155 O O . SER A 1 150 ? 8.984 -13.674 10.668 1.00 98.31 150 SER A O 1
ATOM 1157 N N . LEU A 1 151 ? 8.620 -12.323 8.914 1.00 97.81 151 LEU A N 1
ATOM 1158 C CA . LEU A 1 151 ? 7.266 -11.899 9.278 1.00 97.81 151 LEU A CA 1
ATOM 1159 C C . LEU A 1 151 ? 6.182 -12.917 8.888 1.00 97.81 151 LEU A C 1
ATOM 1161 O O . LEU A 1 151 ? 4.993 -12.605 8.955 1.00 97.81 151 LEU A O 1
ATOM 1165 N N . GLY A 1 152 ? 6.544 -14.138 8.484 1.00 97.62 152 GLY A N 1
ATOM 1166 C CA . GLY A 1 152 ? 5.610 -15.214 8.145 1.00 97.62 152 GLY A CA 1
ATOM 1167 C C . GLY A 1 152 ? 4.731 -14.931 6.924 1.00 97.62 152 GLY A C 1
ATOM 1168 O O . GLY A 1 152 ? 3.641 -15.494 6.819 1.00 97.62 152 GLY A O 1
ATOM 1169 N N . LEU A 1 153 ? 5.158 -14.038 6.029 1.00 98.50 153 LEU A N 1
ATOM 1170 C CA . LEU A 1 153 ? 4.468 -13.772 4.772 1.00 98.50 153 LEU A CA 1
ATOM 1171 C C . LEU A 1 153 ? 4.947 -14.756 3.703 1.00 98.50 153 LEU A C 1
ATOM 1173 O O . LEU A 1 153 ? 6.144 -14.977 3.520 1.00 98.50 153 LEU A O 1
ATOM 1177 N N . ARG A 1 154 ? 3.991 -15.327 2.971 1.00 98.31 154 ARG A N 1
ATOM 1178 C CA . ARG A 1 154 ? 4.254 -16.131 1.774 1.00 98.31 154 ARG A CA 1
ATOM 1179 C C . ARG A 1 154 ? 4.113 -15.284 0.518 1.00 98.31 154 ARG A C 1
ATOM 1181 O O . ARG A 1 154 ? 3.339 -14.326 0.507 1.00 98.31 154 ARG A O 1
ATOM 1188 N N . GLU A 1 155 ? 4.791 -15.688 -0.543 1.00 98.81 155 GLU A N 1
ATOM 1189 C CA . GLU A 1 155 ? 4.586 -15.098 -1.861 1.00 98.81 155 GLU A CA 1
ATOM 1190 C C . GLU A 1 155 ? 3.183 -15.425 -2.379 1.00 98.81 155 GLU A C 1
ATOM 1192 O O . GLU A 1 155 ? 2.734 -16.572 -2.310 1.00 98.81 155 GLU A O 1
ATOM 1197 N N . LEU A 1 156 ? 2.483 -14.411 -2.879 1.00 98.88 156 LEU A N 1
ATOM 1198 C CA . LEU A 1 156 ? 1.183 -14.543 -3.537 1.00 98.88 156 LEU A CA 1
ATOM 1199 C C . LEU A 1 156 ? 1.314 -14.430 -5.055 1.00 98.88 156 LEU A C 1
ATOM 1201 O O . LEU A 1 156 ? 0.537 -15.044 -5.785 1.00 98.88 156 LEU A O 1
ATOM 1205 N N . LYS A 1 157 ? 2.268 -13.617 -5.520 1.00 98.62 157 LYS A N 1
ATOM 1206 C CA . LYS A 1 157 ? 2.524 -13.347 -6.933 1.00 98.62 157 LYS A CA 1
ATOM 1207 C C . LYS A 1 157 ? 3.928 -12.774 -7.112 1.00 98.62 157 LYS A C 1
ATOM 1209 O O . LYS A 1 157 ? 4.321 -11.888 -6.360 1.00 98.62 157 LYS A O 1
ATOM 1214 N N . ASP A 1 158 ? 4.619 -13.221 -8.154 1.00 98.75 158 ASP A N 1
ATOM 1215 C CA . ASP A 1 158 ? 5.783 -12.535 -8.714 1.00 98.75 158 ASP A CA 1
ATOM 1216 C C . ASP A 1 158 ? 5.339 -11.657 -9.892 1.00 98.75 158 ASP A C 1
ATOM 1218 O O . ASP A 1 158 ? 4.780 -12.161 -10.873 1.00 98.75 158 ASP A O 1
ATOM 1222 N N . ALA A 1 159 ? 5.506 -10.341 -9.766 1.00 98.31 159 ALA A N 1
ATOM 1223 C CA . ALA A 1 159 ? 5.092 -9.351 -10.759 1.00 98.31 159 ALA A CA 1
ATOM 1224 C C . ALA A 1 159 ? 6.234 -8.898 -11.685 1.00 98.31 159 ALA A C 1
ATOM 1226 O O . ALA A 1 159 ? 5.984 -8.137 -12.616 1.00 98.31 159 ALA A O 1
ATOM 1227 N N . ARG A 1 160 ? 7.474 -9.362 -11.474 1.00 97.56 160 ARG A N 1
ATOM 1228 C CA . ARG A 1 160 ? 8.678 -8.863 -12.176 1.00 97.56 160 ARG A CA 1
ATOM 1229 C C . ARG A 1 160 ? 8.716 -9.143 -13.677 1.00 97.56 160 ARG A C 1
ATOM 1231 O O . ARG A 1 160 ? 9.540 -8.578 -14.387 1.00 97.56 160 ARG A O 1
ATOM 1238 N N . HIS A 1 161 ? 7.853 -10.032 -14.152 1.00 95.38 161 HIS A N 1
ATOM 1239 C CA . HIS A 1 161 ? 7.844 -10.511 -15.534 1.00 95.38 161 HIS A CA 1
ATOM 1240 C C . HIS A 1 161 ? 6.507 -10.279 -16.239 1.00 95.38 161 HIS A C 1
ATOM 1242 O O . HIS A 1 161 ? 6.266 -10.866 -17.286 1.00 95.38 161 HIS A O 1
ATOM 1248 N N . GLU A 1 162 ? 5.621 -9.475 -15.652 1.00 95.38 162 GLU A N 1
ATOM 1249 C CA . GLU A 1 162 ? 4.302 -9.194 -16.211 1.00 95.38 162 GLU A CA 1
ATOM 1250 C C . GLU A 1 162 ? 4.206 -7.722 -16.600 1.00 95.38 162 GLU A C 1
ATOM 1252 O O . GLU A 1 162 ? 4.606 -6.836 -15.844 1.00 95.38 162 GLU A O 1
ATOM 1257 N N . THR A 1 163 ? 3.684 -7.462 -17.793 1.00 93.19 163 THR A N 1
ATOM 1258 C CA . THR A 1 163 ? 3.469 -6.107 -18.304 1.00 93.19 163 THR A CA 1
ATOM 1259 C C . THR A 1 163 ? 2.170 -5.504 -17.764 1.00 93.19 163 THR A C 1
ATOM 1261 O O . THR A 1 163 ? 1.262 -6.206 -17.309 1.00 93.19 163 THR A O 1
ATOM 1264 N N . ALA A 1 164 ? 2.034 -4.177 -17.852 1.00 92.31 164 ALA A N 1
ATOM 1265 C CA . ALA A 1 164 ? 0.796 -3.495 -17.475 1.00 92.31 164 ALA A CA 1
ATOM 1266 C C . ALA A 1 164 ? -0.403 -3.945 -18.334 1.00 92.31 164 ALA A C 1
ATOM 1268 O O . ALA A 1 164 ? -1.496 -4.127 -17.801 1.00 92.31 164 ALA A O 1
ATOM 1269 N N . ALA A 1 165 ? -0.198 -4.180 -19.635 1.00 93.25 165 ALA A N 1
ATOM 1270 C CA . ALA A 1 165 ? -1.244 -4.655 -20.541 1.00 93.25 165 ALA A CA 1
ATOM 1271 C C . ALA A 1 165 ? -1.735 -6.064 -20.168 1.00 93.25 165 ALA A C 1
ATOM 1273 O O . ALA A 1 165 ? -2.939 -6.284 -20.041 1.00 93.25 165 ALA A O 1
ATOM 1274 N N . GLU A 1 166 ? -0.818 -7.004 -19.911 1.00 95.88 166 GLU A N 1
ATOM 1275 C CA . GLU A 1 166 ? -1.176 -8.357 -19.459 1.00 95.88 166 GLU A CA 1
ATOM 1276 C C . GLU A 1 166 ? -1.913 -8.334 -18.115 1.00 95.88 166 GLU A C 1
ATOM 1278 O O . GLU A 1 166 ? -2.909 -9.043 -17.936 1.00 95.88 166 GLU A O 1
ATOM 1283 N N . CYS A 1 167 ? -1.453 -7.490 -17.186 1.00 96.75 167 CYS A N 1
ATOM 1284 C CA . CYS A 1 167 ? -2.100 -7.297 -15.894 1.00 96.75 167 CYS A CA 1
ATOM 1285 C C . CYS A 1 167 ? -3.527 -6.759 -16.057 1.00 96.75 167 CYS A C 1
ATOM 1287 O O . CYS A 1 167 ? -4.452 -7.279 -15.423 1.00 96.75 167 CYS A O 1
ATOM 1289 N N . PHE A 1 168 ? -3.724 -5.763 -16.927 1.00 95.94 168 PHE A N 1
ATOM 1290 C CA . PHE A 1 168 ? -5.041 -5.203 -17.212 1.00 95.94 168 PHE A CA 1
ATOM 1291 C C . PHE A 1 168 ? -5.974 -6.253 -17.808 1.00 95.94 168 PHE A C 1
ATOM 1293 O O . PHE A 1 168 ? -7.029 -6.510 -17.231 1.00 95.94 168 PHE A O 1
ATOM 1300 N N . GLU A 1 169 ? -5.582 -6.914 -18.899 1.00 96.88 169 GLU A N 1
ATOM 1301 C CA . GLU A 1 169 ? -6.452 -7.886 -19.572 1.00 96.88 169 GLU A CA 1
ATOM 1302 C C . GLU A 1 169 ? -6.872 -9.029 -18.644 1.00 96.88 169 GLU A C 1
ATOM 1304 O O . GLU A 1 169 ? -8.030 -9.447 -18.651 1.00 96.88 169 GLU A O 1
ATOM 1309 N N . ARG A 1 170 ? -5.970 -9.485 -17.767 1.00 97.44 170 ARG A N 1
ATOM 1310 C CA . ARG A 1 170 ? -6.276 -10.542 -16.797 1.00 97.44 170 ARG A CA 1
ATOM 1311 C C . ARG A 1 170 ? -7.219 -10.091 -15.681 1.00 97.44 170 ARG A C 1
ATOM 1313 O O . ARG A 1 170 ? -7.966 -10.910 -15.147 1.00 97.44 170 ARG A O 1
ATOM 1320 N N . ASN A 1 171 ? -7.150 -8.824 -15.273 1.00 97.50 171 ASN A N 1
ATOM 1321 C CA . ASN A 1 171 ? -7.782 -8.362 -14.037 1.00 97.50 171 ASN A CA 1
ATOM 1322 C C . ASN A 1 171 ? -8.900 -7.333 -14.233 1.00 97.50 171 ASN A C 1
ATOM 1324 O O . ASN A 1 171 ? -9.575 -7.029 -13.251 1.00 97.50 171 ASN A O 1
ATOM 1328 N N . ARG A 1 172 ? -9.148 -6.829 -15.449 1.00 96.31 172 ARG A N 1
ATOM 1329 C CA . ARG A 1 172 ? -10.070 -5.709 -15.742 1.00 96.3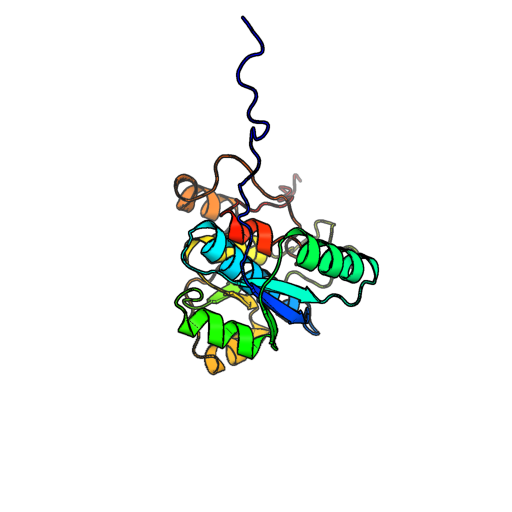1 172 ARG A CA 1
ATOM 1330 C C . ARG A 1 172 ? -11.455 -5.814 -15.100 1.00 96.31 172 ARG A C 1
ATOM 1332 O O . ARG A 1 172 ? -12.028 -4.801 -14.714 1.00 96.31 172 ARG A O 1
ATOM 1339 N N . ASP A 1 173 ? -11.983 -7.025 -14.926 1.00 97.25 173 ASP A N 1
ATOM 1340 C CA . ASP A 1 173 ? -13.305 -7.247 -14.323 1.00 97.25 173 ASP A CA 1
ATOM 1341 C C . ASP A 1 173 ? -13.331 -7.120 -12.794 1.00 97.25 173 ASP A C 1
ATOM 1343 O O . ASP A 1 173 ? -14.400 -7.034 -12.191 1.00 97.25 173 ASP A O 1
ATOM 1347 N N . ARG A 1 174 ? -12.157 -7.085 -12.161 1.00 97.12 174 ARG A N 1
ATOM 1348 C CA . ARG A 1 174 ? -11.969 -6.953 -10.710 1.00 97.12 174 ARG A CA 1
ATOM 1349 C C . ARG A 1 174 ? -11.488 -5.558 -10.299 1.00 97.12 174 ARG A C 1
ATOM 1351 O O . ARG A 1 174 ? -11.408 -5.287 -9.099 1.00 97.12 174 ARG A O 1
ATOM 1358 N N . LEU A 1 175 ? -11.152 -4.710 -11.270 1.00 95.94 175 LEU A N 1
ATOM 1359 C CA . LEU A 1 175 ? -10.623 -3.364 -11.057 1.00 95.94 175 LEU A CA 1
ATOM 1360 C C . LEU A 1 175 ? -11.739 -2.321 -10.978 1.00 95.94 175 LEU A C 1
ATOM 1362 O O . LEU A 1 175 ? -12.847 -2.505 -11.489 1.00 95.94 175 LEU A O 1
ATOM 1366 N N . CYS A 1 176 ? -11.425 -1.193 -10.344 1.00 92.81 176 CYS A N 1
ATOM 1367 C CA . CYS A 1 176 ? -12.277 -0.016 -10.382 1.00 92.81 176 CYS A CA 1
ATOM 1368 C C . CYS A 1 176 ? -12.460 0.465 -11.826 1.00 92.81 176 CYS A C 1
ATOM 1370 O O . CYS A 1 176 ? -11.493 0.654 -12.559 1.00 92.81 176 CYS A O 1
ATOM 1372 N N . ARG A 1 177 ? -13.715 0.709 -12.219 1.00 90.38 177 ARG A N 1
ATOM 1373 C CA . ARG A 1 177 ? -14.075 1.244 -13.545 1.00 90.38 177 ARG A CA 1
ATOM 1374 C C . ARG A 1 177 ? -14.291 2.761 -13.556 1.00 90.38 177 ARG A C 1
ATOM 1376 O O . ARG A 1 177 ? -14.707 3.306 -14.570 1.00 90.38 177 ARG A O 1
ATOM 1383 N N . LYS A 1 178 ? -14.074 3.432 -12.420 1.00 88.62 178 LYS A N 1
ATOM 1384 C CA . LYS A 1 178 ? -14.324 4.874 -12.252 1.00 88.62 178 LYS A CA 1
ATOM 1385 C C . LYS A 1 178 ? -13.048 5.714 -12.258 1.00 88.62 178 LYS A C 1
ATOM 1387 O O . LYS A 1 178 ? -13.110 6.908 -12.530 1.00 88.62 178 LYS A O 1
ATOM 1392 N N . SER A 1 179 ? -11.903 5.112 -11.942 1.00 89.56 179 SER A N 1
ATOM 1393 C CA . SER A 1 179 ? -10.623 5.814 -11.846 1.00 89.56 179 SER A CA 1
ATOM 1394 C C . SER A 1 179 ? -9.464 4.859 -12.111 1.00 89.56 179 SER A C 1
ATOM 1396 O O . SER A 1 179 ? -9.579 3.650 -11.909 1.00 89.56 179 SER A O 1
ATOM 1398 N N . ALA A 1 180 ? -8.337 5.425 -12.521 1.00 92.69 180 ALA A N 1
ATOM 1399 C CA . ALA A 1 180 ? -7.056 4.752 -12.653 1.00 92.69 180 ALA A CA 1
ATOM 1400 C C . ALA A 1 180 ? -5.945 5.744 -12.276 1.00 92.69 180 ALA A C 1
ATOM 1402 O O . ALA A 1 180 ? -6.176 6.955 -12.289 1.00 92.69 180 ALA A O 1
ATOM 1403 N N . LEU A 1 181 ? -4.769 5.241 -11.903 1.00 93.06 181 LEU A N 1
ATOM 1404 C CA . LEU A 1 181 ? -3.654 6.064 -11.440 1.00 93.06 181 LEU A CA 1
ATOM 1405 C C . LEU A 1 181 ? -2.473 5.954 -12.408 1.00 93.06 181 LEU A C 1
ATOM 1407 O O . LEU A 1 181 ? -1.960 4.863 -12.652 1.00 93.06 181 LEU A O 1
ATOM 1411 N N . SER A 1 182 ? -2.025 7.102 -12.917 1.00 92.44 182 SER A N 1
ATOM 1412 C CA . SER A 1 182 ? -0.771 7.209 -13.659 1.00 92.44 182 SER A CA 1
ATOM 1413 C C . SER A 1 182 ? 0.347 7.601 -12.702 1.00 92.44 182 SER A C 1
ATOM 1415 O O . SER A 1 182 ? 0.324 8.712 -12.172 1.00 92.44 182 SER A O 1
ATOM 1417 N N . ILE A 1 183 ? 1.315 6.716 -12.473 1.00 91.69 183 ILE A N 1
ATOM 1418 C CA . ILE A 1 183 ? 2.420 6.966 -11.540 1.00 91.69 183 ILE A CA 1
ATOM 1419 C C . ILE A 1 183 ? 3.714 6.283 -12.007 1.00 91.69 183 ILE A C 1
ATOM 1421 O O . ILE A 1 183 ? 3.674 5.104 -12.370 1.00 91.69 183 ILE A O 1
ATOM 1425 N N . PRO A 1 184 ? 4.870 6.973 -11.982 1.00 91.88 184 PRO A N 1
ATOM 1426 C CA . PRO A 1 184 ? 6.161 6.336 -12.228 1.00 91.88 184 PRO A CA 1
ATOM 1427 C C . PRO A 1 184 ? 6.423 5.187 -11.236 1.00 91.88 184 PRO A C 1
ATOM 1429 O O . PRO A 1 184 ? 6.121 5.324 -10.046 1.00 91.88 184 PRO A O 1
ATOM 1432 N N . PRO A 1 185 ? 7.000 4.055 -11.675 1.00 92.44 185 PRO A N 1
ATOM 1433 C CA . PRO A 1 185 ? 7.219 2.903 -10.801 1.00 92.44 185 PRO A CA 1
ATOM 1434 C C . PRO A 1 185 ? 8.196 3.174 -9.643 1.00 92.44 185 PRO A C 1
ATOM 1436 O O . PRO A 1 185 ? 8.072 2.541 -8.597 1.00 92.44 185 PRO A O 1
ATOM 1439 N N . SER A 1 186 ? 9.092 4.155 -9.779 1.00 90.12 186 SER A N 1
ATOM 1440 C CA . SER A 1 186 ? 10.026 4.609 -8.738 1.00 90.12 186 SER A CA 1
ATOM 1441 C C . SER A 1 186 ? 9.386 5.427 -7.605 1.00 90.12 186 SER A C 1
ATOM 1443 O O . SER A 1 186 ? 10.034 5.671 -6.589 1.00 90.12 186 SER A O 1
ATOM 1445 N N . VAL A 1 187 ? 8.138 5.886 -7.755 1.00 91.94 187 VAL A N 1
ATOM 1446 C CA . VAL A 1 187 ? 7.447 6.712 -6.747 1.00 91.94 187 VAL A CA 1
ATOM 1447 C C . VAL A 1 187 ? 6.583 5.829 -5.843 1.00 91.94 187 VAL A C 1
ATOM 1449 O O . VAL A 1 187 ? 5.856 4.964 -6.336 1.00 91.94 187 VAL A O 1
ATOM 1452 N N . HIS A 1 188 ? 6.644 6.050 -4.524 1.00 92.44 188 HIS A N 1
ATOM 1453 C CA . HIS A 1 188 ? 5.877 5.280 -3.534 1.00 92.44 188 HIS A CA 1
ATOM 1454 C C . HIS A 1 188 ? 4.515 5.895 -3.185 1.00 92.44 188 HIS A C 1
ATOM 1456 O O . HIS A 1 188 ? 3.564 5.154 -2.943 1.00 92.44 188 HIS A O 1
ATOM 1462 N N . ASN A 1 189 ? 4.413 7.228 -3.195 1.00 90.44 189 ASN A N 1
ATOM 1463 C CA . ASN A 1 189 ? 3.214 7.972 -2.807 1.00 90.44 189 ASN A CA 1
ATOM 1464 C C . ASN A 1 189 ? 1.976 7.525 -3.600 1.00 90.44 189 ASN A C 1
ATOM 1466 O O . ASN A 1 189 ? 2.085 7.175 -4.773 1.00 90.44 189 ASN A O 1
ATOM 1470 N N . LEU A 1 190 ? 0.786 7.623 -2.996 1.00 93.56 190 LEU A N 1
ATOM 1471 C CA . LEU A 1 190 ? -0.526 7.318 -3.605 1.00 93.56 190 LEU A CA 1
ATOM 1472 C C . LEU A 1 190 ? -0.773 5.840 -3.939 1.00 93.56 190 LEU A C 1
ATOM 1474 O O . LEU A 1 190 ? -1.838 5.489 -4.464 1.00 93.56 190 LEU A O 1
ATOM 1478 N N . ARG A 1 191 ? 0.175 4.945 -3.644 1.00 97.25 191 ARG A N 1
ATOM 1479 C CA . ARG A 1 191 ? -0.045 3.502 -3.815 1.00 97.25 191 ARG A CA 1
ATOM 1480 C C . ARG A 1 191 ? -1.024 2.955 -2.787 1.00 97.25 191 ARG A C 1
ATOM 1482 O O . ARG A 1 191 ? -1.775 2.034 -3.107 1.00 97.25 191 ARG A O 1
ATOM 1489 N N . ASP A 1 192 ? -1.068 3.548 -1.602 1.00 98.06 192 ASP A N 1
ATOM 1490 C CA . ASP A 1 192 ? -2.086 3.289 -0.592 1.00 98.06 192 ASP A CA 1
ATOM 1491 C C . ASP A 1 192 ? -3.507 3.523 -1.142 1.00 98.06 192 ASP A C 1
ATOM 1493 O O . ASP A 1 192 ? -4.351 2.624 -1.092 1.00 98.06 192 ASP A O 1
ATOM 1497 N N . TYR A 1 193 ? -3.745 4.671 -1.780 1.00 96.94 193 TYR A N 1
ATOM 1498 C CA . TYR A 1 193 ? -5.010 5.032 -2.418 1.00 96.94 193 TYR A CA 1
ATOM 1499 C C . TYR A 1 193 ? -5.368 4.080 -3.564 1.00 96.94 193 TYR A C 1
ATOM 1501 O O . TYR A 1 193 ? -6.498 3.589 -3.668 1.00 96.94 193 TYR A O 1
ATOM 1509 N N . ALA A 1 194 ? -4.388 3.756 -4.410 1.00 97.50 194 ALA A N 1
ATOM 1510 C CA . ALA A 1 194 ? -4.564 2.782 -5.479 1.00 97.50 194 ALA A CA 1
ATOM 1511 C C . ALA A 1 194 ? -5.021 1.412 -4.964 1.00 97.50 194 ALA A C 1
ATOM 1513 O O . ALA A 1 194 ? -5.941 0.806 -5.524 1.00 97.50 194 ALA A O 1
ATOM 1514 N N . ILE A 1 195 ? -4.400 0.932 -3.886 1.00 98.69 195 ILE A N 1
ATOM 1515 C CA . ILE A 1 195 ? -4.727 -0.351 -3.264 1.00 98.69 195 ILE A CA 1
ATOM 1516 C C . ILE A 1 195 ? -6.101 -0.294 -2.591 1.00 98.69 195 ILE A C 1
ATOM 1518 O O . ILE A 1 195 ? -6.917 -1.203 -2.792 1.00 98.69 195 ILE A O 1
ATOM 1522 N N . ALA A 1 196 ? -6.394 0.789 -1.866 1.00 98.44 196 ALA A N 1
ATOM 1523 C CA . ALA A 1 196 ? -7.666 1.015 -1.183 1.00 98.44 196 ALA A CA 1
ATOM 1524 C C . ALA A 1 196 ? -8.872 0.909 -2.127 1.00 98.44 196 ALA A C 1
ATOM 1526 O O . ALA A 1 196 ? -9.929 0.407 -1.735 1.00 98.44 196 ALA A O 1
ATOM 1527 N N . HIS A 1 197 ? -8.695 1.332 -3.381 1.00 97.50 197 HIS A N 1
ATOM 1528 C CA . HIS A 1 197 ? -9.767 1.416 -4.370 1.00 97.50 197 HIS A CA 1
ATOM 1529 C C . HIS A 1 197 ? -9.625 0.457 -5.557 1.00 97.50 197 HIS A C 1
ATOM 1531 O O . HIS A 1 197 ? -10.450 0.514 -6.466 1.00 97.50 197 HIS A O 1
ATOM 1537 N N . ARG A 1 198 ? -8.640 -0.452 -5.553 1.00 97.62 198 ARG A N 1
ATOM 1538 C CA . ARG A 1 198 ? -8.391 -1.424 -6.641 1.00 97.62 198 ARG A CA 1
ATOM 1539 C C . ARG A 1 198 ? -8.232 -0.748 -8.006 1.00 97.62 198 ARG A C 1
ATOM 1541 O O . ARG A 1 198 ? -8.866 -1.138 -8.991 1.00 97.62 198 ARG A O 1
ATOM 1548 N N . LEU A 1 199 ? -7.433 0.312 -8.045 1.00 96.62 199 LEU A N 1
ATOM 1549 C CA . LEU A 1 199 ? -7.201 1.074 -9.267 1.00 96.62 199 LEU A CA 1
ATOM 1550 C C . LEU A 1 199 ? -6.270 0.313 -10.215 1.00 96.62 199 LEU A C 1
ATOM 1552 O O . LEU A 1 199 ? -5.356 -0.386 -9.777 1.00 96.62 199 LEU A O 1
ATOM 1556 N N . MET A 1 200 ? -6.477 0.491 -11.522 1.00 96.25 200 MET A N 1
ATOM 1557 C CA . MET A 1 200 ? -5.442 0.158 -12.500 1.00 96.25 200 MET A CA 1
ATOM 1558 C C . MET A 1 200 ? -4.300 1.168 -12.376 1.00 96.25 200 MET A C 1
ATOM 1560 O O . MET A 1 200 ? -4.559 2.371 -12.287 1.00 96.25 200 MET A O 1
ATOM 1564 N N . LEU A 1 201 ? -3.057 0.681 -12.401 1.00 94.62 201 LEU A N 1
ATOM 1565 C CA . LEU A 1 201 ? -1.866 1.525 -12.425 1.00 94.62 201 LEU A CA 1
ATOM 1566 C C . LEU A 1 201 ? -1.190 1.429 -13.775 1.00 94.62 201 LEU A C 1
ATOM 1568 O O . LEU A 1 201 ? -0.926 0.336 -14.268 1.00 94.62 201 LEU A O 1
ATOM 1572 N N . TYR A 1 202 ? -0.848 2.576 -14.331 1.00 87.06 202 TYR A N 1
ATOM 1573 C CA . TYR A 1 202 ? -0.062 2.661 -15.547 1.00 87.06 202 TYR A CA 1
ATOM 1574 C C . TYR A 1 202 ? 0.964 3.783 -15.422 1.00 87.06 202 TYR A C 1
ATOM 1576 O O . TYR A 1 202 ? 0.949 4.582 -14.489 1.00 87.06 202 TYR A O 1
ATOM 1584 N N . ALA A 1 203 ? 1.909 3.786 -16.341 1.00 85.31 203 ALA A N 1
ATOM 1585 C CA . ALA A 1 203 ? 2.915 4.818 -16.498 1.00 85.31 203 ALA A CA 1
ATOM 1586 C C . ALA A 1 203 ? 3.153 4.992 -17.998 1.00 85.31 203 ALA A C 1
ATOM 1588 O O . ALA A 1 203 ? 2.590 4.245 -18.803 1.00 85.31 203 ALA A O 1
ATOM 1589 N N . ASP A 1 204 ? 3.970 5.968 -18.371 1.00 71.69 204 ASP A N 1
ATOM 1590 C CA . ASP A 1 204 ? 4.392 6.206 -19.745 1.00 71.69 204 ASP A CA 1
ATOM 1591 C C . ASP A 1 204 ? 5.277 5.059 -20.256 1.00 71.69 204 ASP A C 1
ATOM 1593 O O . ASP A 1 204 ? 6.494 5.165 -20.379 1.00 71.69 204 ASP A O 1
ATOM 1597 N N . GLN A 1 205 ? 4.648 3.934 -20.595 1.00 62.59 205 GLN A N 1
ATOM 1598 C CA . GLN A 1 205 ? 5.233 2.965 -21.509 1.00 62.59 205 GLN A CA 1
ATOM 1599 C C . GLN A 1 205 ? 5.259 3.621 -22.890 1.00 62.59 205 GLN A C 1
ATOM 1601 O O . GLN A 1 205 ? 4.341 3.459 -23.690 1.00 62.59 205 GLN A O 1
ATOM 1606 N N . LYS A 1 206 ? 6.277 4.447 -23.150 1.00 55.53 206 LYS A N 1
ATOM 1607 C CA . LYS A 1 206 ? 6.575 4.856 -24.519 1.00 55.53 206 LYS A CA 1
ATOM 1608 C C . LYS A 1 206 ? 7.044 3.609 -25.256 1.00 55.53 206 LYS A C 1
ATOM 1610 O O . LYS A 1 206 ? 8.050 3.017 -24.871 1.00 55.53 206 LYS A O 1
ATOM 1615 N N . GLU A 1 207 ? 6.343 3.227 -26.320 1.00 50.50 207 GLU A N 1
ATOM 1616 C CA . GLU A 1 207 ? 7.011 2.479 -27.380 1.00 50.50 207 GLU A CA 1
ATOM 1617 C C . GLU A 1 207 ? 8.189 3.347 -27.837 1.00 50.50 207 GLU A C 1
ATOM 1619 O O . GLU A 1 207 ? 8.020 4.535 -28.128 1.00 50.50 207 GLU A O 1
ATOM 1624 N N . LEU A 1 208 ? 9.399 2.787 -27.811 1.00 42.34 208 LEU A N 1
ATOM 16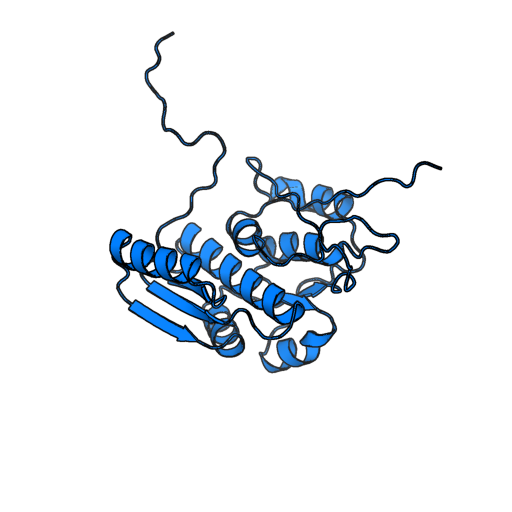25 C CA . LEU A 1 208 ? 10.530 3.376 -28.513 1.00 42.34 208 LEU A CA 1
ATOM 1626 C C . LEU A 1 208 ? 10.166 3.291 -29.997 1.00 42.34 208 LEU A C 1
ATOM 1628 O O . LEU A 1 208 ? 10.296 2.237 -30.609 1.00 42.34 208 LEU A O 1
ATOM 1632 N N . ILE A 1 209 ? 9.586 4.363 -30.529 1.00 41.03 209 ILE A N 1
ATOM 1633 C CA . ILE A 1 209 ? 9.403 4.510 -31.966 1.00 41.03 209 ILE A CA 1
ATOM 1634 C C . ILE A 1 209 ? 10.791 4.867 -32.500 1.00 41.03 209 ILE A C 1
ATOM 1636 O O . ILE A 1 209 ? 11.317 5.923 -32.136 1.00 41.03 209 ILE A O 1
ATOM 1640 N N . ASP A 1 210 ? 11.384 3.947 -33.263 1.00 38.25 210 ASP A N 1
ATOM 1641 C CA . ASP A 1 210 ? 12.629 4.161 -34.016 1.00 38.25 210 ASP A CA 1
ATOM 1642 C C . ASP A 1 210 ? 12.519 5.358 -34.980 1.00 38.25 210 ASP A C 1
ATOM 1644 O O . ASP A 1 210 ? 11.443 5.535 -35.607 1.00 38.25 210 ASP A O 1
#

pLDDT: mean 91.67, std 13.4, range [38.25, 98.94]

Secondary structure (DSSP, 8-state):
-------S-SSPPP-PPPSEEEEEE--SSHHHHHHHHHHHHHHHHHHHTTS--EEEEEE---HHHHHHHHHHHHHTT--EEEE--HHHHHHHHHHTTS--EEEEE-PPP--SSTTS--TT--THHHHHHHHHHHHTEEEEEGGGHHHHHHTTPPEEEE-TT--HHHHHHHHGGGS-SS-EEE--TT--TTHHHHHHHT-EEE--------

Mean predicted aligned error: 5.23 Å

Sequence (210 aa):
AAAQEYDGRHGWPEQKAPEKVIVCPLGQTPAEAMLVESLSGLAAQAVNEGRFDTMVWIETGNASYKTLFEESVEALGIKEIRRMEIDELAVLLRKRGILRGYVLYRMDGPWANPYASNPGTDYSANVATVYASLLQGALIDESLVARARSLGLRELKDARHETAAECFERNRDRLCRKSALSIPPSVHNLRDYAIAHRLMLYADQKELID

InterPro domains:
  IPR048310 GxGYxYP putative glycoside hydrolase, second N-terminal domain [PF20957] (100-163)

Organism: NCBI:txid408170